Protein AF-A0A9N9WFQ8-F1 (afdb_monomer_lite)

Secondary structure (DSSP, 8-state):
----HHHHHHHTT-GGGHHHHHHTT--HHHHTT--HHHHHHH--SHHHHHHHHHHHHHHHHHHHHHHHHHHSTT-TTHHHHHHHHHHHHHHHHTHHHHHT-HHHHHHHHHHHH---HHHHHHHHHHHHHHHS------SSSPPPPHHHHHHHHEEEESSGGGHHHHHHHHHHHHTTSPPPPEEEEEEETTEEEEEEEE-SS--B-SS------SSS----TTSTTS-TTS--

Structure (mmCIF, N/CA/C/O backbone):
data_AF-A0A9N9WFQ8-F1
#
_entry.id   AF-A0A9N9WFQ8-F1
#
loop_
_atom_site.group_PDB
_atom_site.id
_atom_site.type_symbol
_atom_site.label_atom_id
_atom_site.label_alt_id
_atom_site.label_comp_id
_atom_site.label_asym_id
_atom_site.label_entity_id
_atom_site.label_seq_id
_atom_site.pdbx_PDB_ins_code
_atom_site.Cartn_x
_atom_site.Cartn_y
_atom_site.Cartn_z
_atom_site.occupancy
_atom_site.B_iso_or_equiv
_atom_site.auth_seq_id
_atom_site.auth_comp_id
_atom_site.auth_asym_id
_atom_site.auth_atom_id
_atom_site.pdbx_PDB_model_num
ATOM 1 N N . MET A 1 1 ? 14.979 -22.394 -11.798 1.00 46.44 1 MET A N 1
ATOM 2 C CA . MET A 1 1 ? 16.047 -21.943 -12.715 1.00 46.44 1 MET A CA 1
ATOM 3 C C . MET A 1 1 ? 16.128 -20.451 -12.521 1.00 46.44 1 MET A C 1
ATOM 5 O O . MET A 1 1 ? 15.077 -19.831 -12.571 1.00 46.44 1 MET A O 1
ATOM 9 N N . GLU A 1 2 ? 17.301 -19.909 -12.211 1.00 64.56 2 GLU A N 1
ATOM 10 C CA . GLU A 1 2 ? 17.474 -18.453 -12.168 1.00 64.56 2 GLU A CA 1
ATOM 11 C C . GLU A 1 2 ? 17.327 -17.927 -13.600 1.00 64.56 2 GLU A C 1
ATOM 13 O O . GLU A 1 2 ? 18.070 -18.338 -14.492 1.00 64.56 2 GLU A O 1
ATOM 18 N N . GLU A 1 3 ? 16.293 -17.122 -13.839 1.00 83.62 3 GLU A N 1
ATOM 19 C CA . GLU A 1 3 ? 16.047 -16.477 -15.129 1.00 83.62 3 GLU A CA 1
ATOM 20 C C . GLU A 1 3 ? 17.134 -15.422 -15.375 1.00 83.62 3 GLU A C 1
ATOM 22 O O . GLU A 1 3 ? 17.498 -14.682 -14.459 1.00 83.62 3 GLU A O 1
ATOM 27 N N . SER A 1 4 ? 17.693 -15.361 -16.588 1.00 91.88 4 SER A N 1
ATOM 28 C CA . SER A 1 4 ? 18.730 -14.377 -16.906 1.00 91.88 4 SER A CA 1
ATOM 29 C C . SER A 1 4 ? 18.124 -13.047 -17.365 1.00 91.88 4 SER A C 1
ATOM 31 O O . SER A 1 4 ? 17.026 -12.997 -17.921 1.00 91.88 4 SER A O 1
ATOM 33 N N . ILE A 1 5 ? 18.874 -11.951 -17.197 1.00 91.50 5 ILE A N 1
ATOM 34 C CA . ILE A 1 5 ? 18.454 -10.618 -17.667 1.00 91.50 5 ILE A CA 1
ATOM 35 C C . ILE A 1 5 ? 18.227 -10.581 -19.188 1.00 91.50 5 ILE A C 1
ATOM 37 O O . ILE A 1 5 ? 17.386 -9.833 -19.679 1.00 91.50 5 ILE A O 1
ATOM 41 N N . GLU A 1 6 ? 18.953 -11.410 -19.941 1.00 93.94 6 GLU A N 1
ATOM 42 C CA . GLU A 1 6 ? 18.823 -11.518 -21.395 1.00 93.94 6 GLU A CA 1
ATOM 43 C C . GLU A 1 6 ? 17.513 -12.190 -21.802 1.00 93.94 6 GLU A C 1
ATOM 45 O O . GLU A 1 6 ? 16.813 -11.674 -22.678 1.00 93.94 6 GLU A O 1
ATOM 50 N N . ASP A 1 7 ? 17.155 -13.291 -21.140 1.00 93.12 7 ASP A N 1
ATOM 51 C CA . ASP A 1 7 ? 15.898 -14.000 -21.395 1.00 93.12 7 ASP A CA 1
ATOM 52 C C . ASP A 1 7 ? 14.704 -13.085 -21.112 1.00 93.12 7 ASP A C 1
ATOM 54 O O . ASP A 1 7 ? 13.764 -12.979 -21.904 1.00 93.12 7 ASP A O 1
ATOM 58 N N . LEU A 1 8 ? 14.787 -12.364 -19.997 1.00 91.56 8 LEU A N 1
ATOM 59 C CA . LEU A 1 8 ? 13.734 -11.504 -19.491 1.00 91.56 8 LEU A CA 1
ATOM 60 C C . LEU A 1 8 ? 13.531 -10.260 -20.375 1.00 91.56 8 LEU A C 1
ATOM 62 O O . LEU A 1 8 ? 12.402 -9.997 -20.793 1.00 91.56 8 LEU A O 1
ATOM 66 N N . LEU A 1 9 ? 14.602 -9.563 -20.775 1.00 92.12 9 LEU A N 1
ATOM 67 C CA . LEU A 1 9 ? 14.508 -8.439 -21.719 1.00 92.12 9 LEU A CA 1
ATOM 68 C C . LEU A 1 9 ? 14.054 -8.882 -23.115 1.00 92.12 9 LEU A C 1
ATOM 70 O O . LEU A 1 9 ? 13.271 -8.184 -23.761 1.00 92.12 9 LEU A O 1
ATOM 74 N N . THR A 1 10 ? 14.490 -10.054 -23.581 1.00 92.44 10 THR A N 1
ATOM 75 C CA . THR A 1 10 ? 14.037 -10.607 -24.866 1.00 92.44 10 THR A CA 1
ATOM 76 C C . THR A 1 10 ? 12.540 -10.909 -24.830 1.00 92.44 10 THR A C 1
ATOM 78 O O . THR A 1 10 ? 11.814 -10.534 -25.752 1.00 92.44 10 THR A O 1
ATOM 81 N N . ARG A 1 11 ? 12.053 -11.511 -23.737 1.00 91.94 11 ARG A N 1
ATOM 82 C CA . ARG A 1 11 ? 10.626 -11.780 -23.512 1.00 91.94 11 ARG A CA 1
ATOM 83 C C . ARG A 1 11 ? 9.792 -10.499 -23.450 1.00 91.94 11 ARG A C 1
ATOM 85 O O . ARG A 1 11 ? 8.671 -10.490 -23.947 1.00 91.94 11 ARG A O 1
ATOM 92 N N . TRP A 1 12 ? 10.338 -9.417 -22.900 1.00 92.56 12 TRP A N 1
ATOM 93 C CA . TRP A 1 12 ? 9.688 -8.099 -22.864 1.00 92.56 12 TRP A CA 1
ATOM 94 C C . TRP A 1 12 ? 9.757 -7.327 -24.191 1.00 92.56 12 TRP A C 1
ATOM 96 O O . TRP A 1 12 ? 9.288 -6.191 -24.275 1.00 92.56 12 TRP A O 1
ATOM 106 N N . GLY A 1 13 ? 10.320 -7.928 -25.246 1.00 91.44 13 GLY A N 1
ATOM 107 C CA . GLY A 1 13 ? 10.436 -7.301 -26.564 1.00 91.44 13 GLY A CA 1
ATOM 108 C C . GLY A 1 13 ? 11.537 -6.242 -26.642 1.00 91.44 13 GLY A C 1
ATOM 109 O O . GLY A 1 13 ? 11.487 -5.370 -27.507 1.00 91.44 13 GLY A O 1
ATOM 110 N N . MET A 1 14 ? 12.536 -6.320 -25.758 1.00 91.50 14 MET A N 1
ATOM 111 C CA . MET A 1 14 ? 13.652 -5.377 -25.639 1.00 91.50 14 MET A CA 1
ATOM 112 C C . MET A 1 14 ? 15.035 -6.038 -25.843 1.00 91.50 14 MET A C 1
ATOM 114 O O . MET A 1 14 ? 15.965 -5.779 -25.078 1.00 91.50 14 MET A O 1
ATOM 118 N N . PRO A 1 15 ? 15.241 -6.882 -26.878 1.00 92.56 15 PRO A N 1
ATOM 119 C CA . PRO A 1 15 ? 16.521 -7.570 -27.072 1.00 92.56 15 PRO A CA 1
ATOM 120 C C . PRO A 1 15 ? 17.678 -6.605 -27.385 1.00 92.56 15 PRO A C 1
ATOM 122 O O . PRO A 1 15 ? 18.834 -6.908 -27.104 1.00 92.56 15 PRO A O 1
ATOM 125 N N . ALA A 1 16 ? 17.381 -5.429 -27.950 1.00 90.38 16 ALA A N 1
ATOM 126 C CA . ALA A 1 16 ? 18.387 -4.420 -28.275 1.00 90.38 16 ALA A CA 1
ATOM 127 C C . ALA A 1 16 ? 19.038 -3.803 -27.023 1.00 90.38 16 ALA A C 1
ATOM 129 O O . ALA A 1 16 ? 20.200 -3.405 -27.071 1.00 90.38 16 ALA A O 1
ATOM 130 N N . ASP A 1 17 ? 18.314 -3.760 -25.902 1.00 90.94 17 ASP A N 1
ATOM 131 C CA . ASP A 1 17 ? 18.781 -3.152 -24.655 1.00 90.94 17 ASP A CA 1
ATOM 132 C C . ASP A 1 17 ? 19.643 -4.116 -23.813 1.00 90.94 17 ASP A C 1
ATOM 134 O O . ASP A 1 17 ? 20.351 -3.679 -22.906 1.00 90.94 17 ASP A O 1
ATOM 138 N N . VAL A 1 18 ? 19.671 -5.416 -24.145 1.00 93.06 18 VAL A N 1
ATOM 139 C CA . VAL A 1 18 ? 20.434 -6.453 -23.416 1.00 93.06 18 VAL A CA 1
ATOM 140 C C . VAL A 1 18 ? 21.908 -6.084 -23.268 1.00 93.06 18 VAL A C 1
ATOM 142 O O . VAL A 1 18 ? 22.485 -6.231 -22.189 1.00 93.06 18 VAL A O 1
ATOM 145 N N . VAL A 1 19 ? 22.526 -5.588 -24.342 1.00 93.25 19 VAL A N 1
ATOM 146 C CA . VAL A 1 19 ? 23.945 -5.205 -24.338 1.00 93.25 19 VAL A CA 1
ATOM 147 C C . VAL A 1 19 ? 24.184 -4.056 -23.362 1.00 93.25 19 VAL A C 1
ATOM 149 O O . VAL A 1 19 ? 25.136 -4.101 -22.586 1.00 93.25 19 VAL A O 1
ATOM 152 N N . THR A 1 20 ? 23.303 -3.055 -23.353 1.00 93.75 20 THR A N 1
ATOM 153 C CA . THR A 1 20 ? 23.401 -1.905 -22.448 1.00 93.75 20 THR A CA 1
ATOM 154 C C . THR A 1 20 ? 23.259 -2.338 -20.992 1.00 93.75 20 THR A C 1
ATOM 156 O O . THR A 1 20 ? 24.067 -1.932 -20.159 1.00 93.75 20 THR A O 1
ATOM 159 N N . PHE A 1 21 ? 22.295 -3.207 -20.682 1.00 94.06 21 PHE A N 1
ATOM 160 C CA . PHE A 1 21 ? 22.091 -3.717 -19.323 1.00 94.06 21 PHE A CA 1
ATOM 161 C C . PHE A 1 21 ? 23.296 -4.527 -18.835 1.00 94.06 21 PHE A C 1
ATOM 163 O O . PHE A 1 21 ? 23.814 -4.260 -17.750 1.00 94.06 21 PHE A O 1
ATOM 170 N N . LYS A 1 22 ? 23.815 -5.446 -19.660 1.00 92.88 22 LYS A N 1
ATOM 171 C CA . LYS A 1 22 ? 25.002 -6.245 -19.315 1.00 92.88 22 LYS A CA 1
ATOM 172 C C . LYS A 1 22 ? 26.258 -5.391 -19.147 1.00 92.88 22 LYS A C 1
ATOM 174 O O . LYS A 1 22 ? 27.003 -5.597 -18.194 1.00 92.88 22 LYS A O 1
ATOM 179 N N . ASN A 1 23 ? 26.483 -4.413 -20.025 1.00 93.94 23 ASN A N 1
ATOM 180 C CA . ASN A 1 23 ? 27.648 -3.525 -19.941 1.00 93.94 23 ASN A CA 1
ATOM 181 C C . ASN A 1 23 ? 27.647 -2.663 -18.670 1.00 93.94 23 ASN A C 1
ATOM 183 O O . ASN A 1 23 ? 28.716 -2.304 -18.183 1.00 93.94 23 ASN A O 1
ATOM 187 N N . ASN A 1 24 ? 26.467 -2.357 -18.128 1.00 92.56 24 ASN A N 1
ATOM 188 C CA . ASN A 1 24 ? 26.310 -1.630 -16.869 1.00 92.56 24 ASN A CA 1
ATOM 189 C C . ASN A 1 24 ? 26.228 -2.555 -15.639 1.00 92.56 24 ASN A C 1
ATOM 191 O O . ASN A 1 24 ? 25.947 -2.082 -14.542 1.00 92.56 24 ASN A O 1
ATOM 195 N N . GLY A 1 25 ? 26.462 -3.866 -15.795 1.00 91.44 25 GLY A N 1
ATOM 196 C CA . GLY A 1 25 ? 26.412 -4.827 -14.686 1.00 91.44 25 GLY A CA 1
ATOM 197 C C . GLY A 1 25 ? 25.015 -5.009 -14.083 1.00 91.44 25 GLY A C 1
ATOM 198 O O . GLY A 1 25 ? 24.886 -5.375 -12.915 1.00 91.44 25 GLY A O 1
ATOM 199 N N . ILE A 1 26 ? 23.956 -4.726 -14.847 1.00 92.19 26 ILE A N 1
ATOM 200 C CA . ILE A 1 26 ? 22.578 -4.898 -14.387 1.00 92.19 26 ILE A CA 1
ATOM 201 C C . ILE A 1 26 ? 22.191 -6.374 -14.500 1.00 92.19 26 ILE A C 1
ATOM 203 O O . ILE A 1 26 ? 22.259 -6.978 -15.571 1.00 92.19 26 ILE A O 1
ATOM 207 N N . GLU A 1 27 ? 21.751 -6.937 -13.379 1.00 91.06 27 GLU A N 1
ATOM 208 C CA . GLU A 1 27 ? 21.279 -8.311 -13.227 1.00 91.06 27 GLU A CA 1
ATOM 209 C C . GLU A 1 27 ? 19.802 -8.279 -12.812 1.00 91.06 27 GLU A C 1
ATOM 211 O O . GLU A 1 27 ? 19.264 -7.220 -12.478 1.00 91.06 27 GLU A O 1
ATOM 216 N N . VAL A 1 28 ? 19.127 -9.433 -12.800 1.00 85.62 28 VAL A N 1
ATOM 217 C CA . VAL A 1 28 ? 17.696 -9.512 -12.446 1.00 85.62 28 VAL A CA 1
ATOM 218 C C . VAL A 1 28 ? 17.422 -8.950 -11.046 1.00 85.62 28 VAL A C 1
ATOM 220 O O . VAL A 1 28 ? 16.445 -8.233 -10.854 1.00 85.62 28 VAL A O 1
ATOM 223 N N . CYS A 1 29 ? 18.319 -9.176 -10.083 1.00 79.50 29 CYS A N 1
ATOM 224 C CA . CYS A 1 29 ? 18.201 -8.634 -8.725 1.00 79.50 29 CYS A CA 1
ATOM 225 C C . CYS A 1 29 ? 18.301 -7.095 -8.658 1.00 79.50 29 CYS A C 1
ATOM 227 O O . CYS A 1 29 ? 17.830 -6.487 -7.698 1.00 79.50 29 CYS A O 1
ATOM 229 N N . HIS A 1 30 ? 18.884 -6.454 -9.676 1.00 83.06 30 HIS A N 1
ATOM 230 C CA . HIS A 1 30 ? 19.026 -5.001 -9.755 1.00 83.06 30 HIS A CA 1
ATOM 231 C C . HIS A 1 30 ? 17.785 -4.321 -10.344 1.00 83.06 30 HIS A C 1
ATOM 233 O O . HIS A 1 30 ? 17.576 -3.141 -10.077 1.00 83.06 30 HIS A O 1
ATOM 239 N N . LEU A 1 31 ? 16.954 -5.048 -11.104 1.00 83.19 31 LEU A N 1
ATOM 240 C CA . LEU A 1 31 ? 15.792 -4.503 -11.822 1.00 83.19 31 LEU A CA 1
ATOM 241 C C . LEU A 1 31 ? 14.832 -3.737 -10.919 1.00 83.19 31 LEU A C 1
ATOM 243 O O . LEU A 1 31 ? 14.359 -2.656 -11.263 1.00 83.19 31 LEU A O 1
ATOM 247 N N . ASN A 1 32 ? 14.613 -4.284 -9.733 1.00 71.88 32 ASN A N 1
ATOM 248 C CA . ASN A 1 32 ? 13.733 -3.711 -8.738 1.00 71.88 32 ASN A CA 1
ATOM 249 C C . ASN A 1 32 ? 14.269 -2.341 -8.266 1.00 71.88 32 ASN A C 1
ATOM 251 O O . ASN A 1 32 ? 13.500 -1.413 -8.049 1.00 71.88 32 ASN A O 1
ATOM 255 N N . ASN A 1 33 ? 15.581 -2.132 -8.208 1.00 73.94 33 ASN A N 1
ATOM 256 C CA . ASN A 1 33 ? 16.176 -0.905 -7.665 1.00 73.94 33 ASN A CA 1
ATOM 257 C C . ASN A 1 33 ? 16.469 0.180 -8.713 1.00 73.94 33 ASN A C 1
ATOM 259 O O . ASN A 1 33 ? 17.138 1.163 -8.398 1.00 73.94 33 ASN A O 1
ATOM 263 N N . LEU A 1 34 ? 16.001 0.023 -9.954 1.00 79.31 34 LEU A N 1
ATOM 264 C CA . LEU A 1 34 ? 16.262 0.996 -11.011 1.00 79.31 34 LEU A CA 1
ATOM 265 C C . LEU A 1 34 ? 15.440 2.273 -10.804 1.00 79.31 34 LEU A C 1
ATOM 267 O O . LEU A 1 34 ? 14.213 2.264 -10.890 1.00 79.31 34 LEU A O 1
ATOM 271 N N . SER A 1 35 ? 16.133 3.391 -10.585 1.00 79.50 35 SER A N 1
ATOM 272 C CA . SER A 1 35 ? 15.515 4.718 -10.564 1.00 79.50 35 SER A CA 1
ATOM 273 C C . SER A 1 35 ? 15.233 5.237 -11.977 1.00 79.50 35 SER A C 1
ATOM 275 O O . SER A 1 35 ? 15.824 4.781 -12.960 1.00 79.50 35 SER A O 1
ATOM 277 N N . ASP A 1 36 ? 14.392 6.266 -12.088 1.00 78.00 36 ASP A N 1
ATOM 278 C CA . ASP A 1 36 ? 14.114 6.937 -13.364 1.00 78.00 36 ASP A CA 1
ATOM 279 C C . ASP A 1 36 ? 15.369 7.487 -14.049 1.00 78.00 36 ASP A C 1
ATOM 281 O O . ASP A 1 36 ? 15.417 7.547 -15.279 1.00 78.00 36 ASP A O 1
ATOM 285 N N . ASP A 1 37 ? 16.390 7.858 -13.278 1.00 82.00 37 ASP A N 1
ATOM 286 C CA . ASP A 1 37 ? 17.662 8.315 -13.829 1.00 82.00 37 ASP A CA 1
ATOM 287 C C . ASP A 1 37 ? 18.490 7.146 -14.371 1.00 82.00 37 ASP A C 1
ATOM 289 O O . ASP A 1 37 ? 18.994 7.238 -15.490 1.00 82.00 37 ASP A O 1
ATOM 293 N N . ASN A 1 38 ? 18.508 5.998 -13.683 1.00 85.81 38 ASN A N 1
ATOM 294 C CA . ASN A 1 38 ? 19.130 4.785 -14.225 1.00 85.81 38 ASN A CA 1
ATOM 295 C C . ASN A 1 38 ? 18.424 4.327 -15.508 1.00 85.81 38 ASN A C 1
ATOM 297 O O . ASN A 1 38 ? 19.072 3.937 -16.474 1.00 85.81 38 ASN A O 1
ATOM 301 N N . LEU A 1 39 ? 17.094 4.438 -15.569 1.00 86.81 39 LEU A N 1
ATOM 302 C CA . LEU A 1 39 ? 16.333 4.092 -16.770 1.00 86.81 39 LEU A CA 1
ATOM 303 C C . LEU A 1 39 ? 16.648 5.005 -17.963 1.00 86.81 39 LEU A C 1
ATOM 305 O O . LEU A 1 39 ? 16.560 4.550 -19.101 1.00 86.81 39 LEU A O 1
ATOM 309 N N . LYS A 1 40 ? 17.011 6.276 -17.744 1.00 87.38 40 LYS A N 1
ATOM 310 C CA . LYS A 1 40 ? 17.452 7.176 -18.829 1.00 87.38 40 LYS A CA 1
ATOM 311 C C . LYS A 1 40 ? 18.801 6.758 -19.401 1.00 87.38 40 LYS A C 1
ATOM 313 O O . LYS A 1 40 ? 18.995 6.889 -20.608 1.00 87.38 40 LYS A O 1
ATOM 318 N N . GLU A 1 41 ? 19.700 6.270 -18.551 1.00 87.88 41 GLU A N 1
ATOM 319 C CA . GLU A 1 41 ? 21.020 5.777 -18.954 1.00 87.88 41 GLU A CA 1
ATOM 320 C C . GLU A 1 41 ? 20.931 4.422 -19.664 1.00 87.88 41 GLU A C 1
ATOM 322 O O . GLU A 1 41 ? 21.629 4.190 -20.650 1.00 87.88 41 GLU A O 1
ATOM 327 N N . LEU A 1 42 ? 20.035 3.549 -19.200 1.00 88.50 42 LEU A N 1
ATOM 328 C CA . LEU A 1 42 ? 19.855 2.204 -19.742 1.00 88.50 42 LEU A CA 1
ATOM 329 C C . LEU A 1 42 ? 18.996 2.175 -21.014 1.00 88.50 42 LEU A C 1
ATOM 331 O O . LEU A 1 42 ? 19.282 1.406 -21.929 1.00 88.50 42 LEU A O 1
ATOM 335 N N . CYS A 1 43 ? 17.966 3.022 -21.093 1.00 88.25 43 CYS A N 1
ATOM 336 C CA . CYS A 1 43 ? 17.029 3.086 -22.212 1.00 88.25 43 CYS A CA 1
ATOM 337 C C . CYS A 1 43 ? 16.875 4.535 -22.692 1.00 88.25 43 CYS A C 1
ATOM 339 O O . CYS A 1 43 ? 16.181 5.354 -22.082 1.00 88.25 43 CYS A O 1
ATOM 341 N N . SER A 1 44 ? 17.471 4.858 -23.840 1.00 81.25 44 SER A N 1
ATOM 342 C CA . SER A 1 44 ? 17.490 6.222 -24.391 1.00 81.25 44 SER A CA 1
ATOM 343 C C . SER A 1 44 ? 16.112 6.704 -24.872 1.00 81.25 44 SER A C 1
ATOM 345 O O . SER A 1 44 ? 15.778 7.889 -24.743 1.00 81.25 44 SER A O 1
ATOM 347 N N . HIS A 1 45 ? 15.263 5.798 -25.359 1.00 88.44 45 HIS A N 1
ATOM 348 C CA . HIS A 1 45 ? 13.939 6.125 -25.882 1.00 88.44 45 HIS A CA 1
ATOM 349 C C . HIS A 1 45 ? 12.851 6.119 -24.800 1.00 88.44 45 HIS A C 1
ATOM 351 O O . HIS A 1 45 ? 12.716 5.183 -24.016 1.00 88.44 45 HIS A O 1
ATOM 357 N N . MET A 1 46 ? 12.008 7.157 -24.803 1.00 86.06 46 MET A N 1
ATOM 358 C CA . MET A 1 46 ? 10.914 7.301 -23.834 1.00 86.06 46 MET A CA 1
ATOM 359 C C . MET A 1 46 ? 9.893 6.160 -23.915 1.00 86.06 46 MET A C 1
ATOM 361 O O . MET A 1 46 ? 9.464 5.668 -22.878 1.00 86.06 46 MET A O 1
ATOM 365 N N . GLY A 1 47 ? 9.541 5.711 -25.125 1.00 86.44 47 GLY A N 1
ATOM 366 C CA . GLY A 1 47 ? 8.619 4.584 -25.310 1.00 86.44 47 GLY A CA 1
ATOM 367 C C . GLY A 1 47 ? 9.152 3.290 -24.693 1.00 86.44 47 GLY A C 1
ATOM 368 O O . GLY A 1 47 ? 8.421 2.598 -23.993 1.00 86.44 47 GLY A O 1
ATOM 369 N N . THR A 1 48 ? 10.449 3.025 -24.862 1.00 87.38 48 THR A N 1
ATOM 370 C CA . THR A 1 48 ? 11.136 1.880 -24.257 1.00 87.38 48 THR A CA 1
ATOM 371 C C . THR A 1 48 ? 11.113 1.953 -22.733 1.00 87.38 48 THR A C 1
ATOM 373 O O . THR A 1 48 ? 10.784 0.965 -22.088 1.00 87.38 48 THR A O 1
ATOM 376 N N . ARG A 1 49 ? 11.360 3.134 -22.145 1.00 89.50 49 ARG A N 1
ATOM 377 C CA . ARG A 1 49 ? 11.265 3.333 -20.687 1.00 89.50 49 ARG A CA 1
ATOM 378 C C . ARG A 1 49 ? 9.861 3.068 -20.148 1.00 89.50 49 ARG A C 1
ATOM 380 O O . ARG A 1 49 ? 9.724 2.437 -19.107 1.00 89.50 49 ARG A O 1
ATOM 387 N N . ILE A 1 50 ? 8.825 3.537 -20.846 1.00 84.81 50 ILE A N 1
ATOM 388 C CA . ILE A 1 50 ? 7.427 3.299 -20.453 1.00 84.81 50 ILE A CA 1
ATOM 389 C C . ILE A 1 50 ? 7.104 1.803 -20.514 1.00 84.81 50 ILE A C 1
ATOM 391 O O . ILE A 1 50 ? 6.534 1.264 -19.568 1.00 84.81 50 ILE A O 1
ATOM 395 N N . ASN A 1 51 ? 7.501 1.126 -21.595 1.00 87.06 51 ASN A N 1
ATOM 396 C CA . ASN A 1 51 ? 7.281 -0.311 -21.743 1.00 87.06 51 ASN A CA 1
ATOM 397 C C . ASN A 1 51 ? 8.014 -1.111 -20.659 1.00 87.06 51 ASN A C 1
ATOM 399 O O . ASN A 1 51 ? 7.419 -1.971 -20.022 1.00 87.06 51 ASN A O 1
ATOM 403 N N . LEU A 1 52 ? 9.274 -0.766 -20.388 1.00 87.69 52 LEU A N 1
ATOM 404 C CA . LEU A 1 52 ? 10.072 -1.403 -19.348 1.00 87.69 52 LEU A CA 1
ATOM 405 C C . LEU A 1 52 ? 9.442 -1.241 -17.962 1.00 87.69 52 LEU A C 1
ATOM 407 O O . LEU A 1 52 ? 9.327 -2.221 -17.237 1.00 87.69 52 LEU A O 1
ATOM 411 N N . LYS A 1 53 ? 8.981 -0.034 -17.607 1.00 84.62 53 LYS A N 1
ATOM 412 C CA . LYS A 1 53 ? 8.261 0.200 -16.343 1.00 84.62 53 LYS A CA 1
ATOM 413 C C . LYS A 1 53 ? 7.018 -0.678 -16.226 1.00 84.62 53 LYS A C 1
ATOM 415 O O . LYS A 1 53 ? 6.776 -1.253 -15.170 1.00 84.62 53 LYS A O 1
ATOM 420 N N . LYS A 1 54 ? 6.252 -0.800 -17.312 1.00 83.31 54 LYS A N 1
ATOM 421 C CA . LYS A 1 54 ? 5.074 -1.667 -17.353 1.00 83.31 54 LYS A CA 1
ATOM 422 C C . LYS A 1 54 ? 5.458 -3.133 -17.121 1.00 83.31 54 LYS A C 1
ATOM 424 O O . LYS A 1 54 ? 4.887 -3.770 -16.245 1.00 83.31 54 LYS A O 1
ATOM 429 N N . CYS A 1 55 ? 6.445 -3.645 -17.854 1.00 84.38 55 CYS A N 1
ATOM 430 C CA . CYS A 1 55 ? 6.897 -5.028 -17.710 1.00 84.38 55 CYS A CA 1
ATOM 431 C C . CYS A 1 55 ? 7.495 -5.317 -16.325 1.00 84.38 55 CYS A C 1
ATOM 433 O O . CYS A 1 55 ? 7.277 -6.398 -15.790 1.00 84.38 55 CYS A O 1
ATOM 435 N N . LEU A 1 56 ? 8.200 -4.352 -15.722 1.00 82.31 56 LEU A N 1
ATOM 436 C CA . LEU A 1 56 ? 8.696 -4.454 -14.347 1.00 82.31 56 LEU A CA 1
ATOM 437 C C . LEU A 1 56 ? 7.554 -4.577 -13.336 1.00 82.31 56 LEU A C 1
ATOM 439 O O . LEU A 1 56 ? 7.643 -5.394 -12.427 1.00 82.31 56 LEU A O 1
ATOM 443 N N . SER A 1 57 ? 6.476 -3.805 -13.507 1.00 73.12 57 SER A N 1
ATOM 444 C CA . SER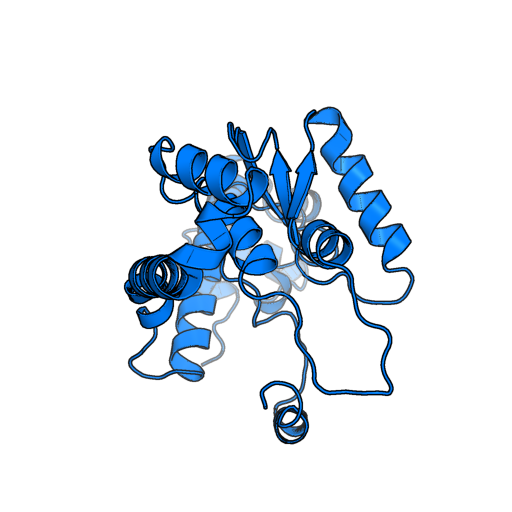 A 1 57 ? 5.285 -3.921 -12.658 1.00 73.12 57 SER A CA 1
ATOM 445 C C . SER A 1 57 ? 4.674 -5.320 -12.750 1.00 73.12 57 SER A C 1
ATOM 447 O O . SER A 1 57 ? 4.505 -5.977 -11.732 1.00 73.12 57 SER A O 1
ATOM 449 N N . GLU A 1 58 ? 4.423 -5.803 -13.970 1.00 75.31 58 GLU A N 1
ATOM 450 C CA . GLU A 1 58 ? 3.832 -7.131 -14.202 1.00 75.31 58 GLU A CA 1
ATOM 451 C C . GLU A 1 58 ? 4.725 -8.267 -13.676 1.00 75.31 58 GLU A C 1
ATOM 453 O O . GLU A 1 58 ? 4.238 -9.286 -13.187 1.00 75.31 58 GLU A O 1
ATOM 458 N N . TYR A 1 59 ? 6.045 -8.102 -13.771 1.00 78.50 59 TYR A N 1
ATOM 459 C CA . TYR A 1 59 ? 7.008 -9.066 -13.251 1.00 78.50 59 TYR A CA 1
ATOM 460 C C . TYR A 1 59 ? 7.012 -9.118 -11.725 1.00 78.50 59 TYR A C 1
ATOM 462 O O . TYR A 1 59 ? 7.038 -10.209 -11.163 1.00 78.50 59 TYR A O 1
ATOM 470 N N . ASN A 1 60 ? 6.930 -7.967 -11.057 1.00 70.94 60 ASN A N 1
ATOM 471 C CA . ASN A 1 60 ? 6.843 -7.913 -9.598 1.00 70.94 60 ASN A CA 1
ATOM 472 C C . ASN A 1 60 ? 5.569 -8.586 -9.084 1.00 70.94 60 ASN A C 1
ATOM 474 O O . ASN A 1 60 ? 5.644 -9.395 -8.161 1.00 70.94 60 ASN A O 1
ATOM 478 N N . ASP A 1 61 ? 4.429 -8.331 -9.730 1.00 67.31 61 ASP A N 1
ATOM 479 C CA . ASP A 1 61 ? 3.162 -8.984 -9.383 1.00 67.31 61 ASP A CA 1
ATOM 480 C C . ASP A 1 61 ? 3.280 -10.516 -9.490 1.00 67.31 61 ASP A C 1
ATOM 482 O O . ASP A 1 61 ? 2.861 -11.253 -8.596 1.00 67.31 61 ASP A O 1
ATOM 486 N N . ALA A 1 62 ? 3.937 -11.013 -10.543 1.00 71.75 62 ALA A N 1
ATOM 487 C CA . ALA A 1 62 ? 4.168 -12.445 -10.721 1.00 71.75 62 ALA A CA 1
ATOM 488 C C . ALA A 1 62 ? 5.102 -13.049 -9.653 1.00 71.75 62 ALA A C 1
ATOM 490 O O . ALA A 1 62 ? 4.908 -14.201 -9.257 1.00 71.75 62 ALA A O 1
ATOM 491 N N . GLN A 1 63 ? 6.097 -12.294 -9.174 1.00 70.44 63 GLN A N 1
ATOM 492 C CA . GLN A 1 63 ? 6.981 -12.744 -8.093 1.00 70.44 63 GLN A CA 1
ATOM 493 C C . GLN A 1 63 ? 6.239 -12.859 -6.758 1.00 70.44 63 GLN A C 1
ATOM 495 O O . GLN A 1 63 ? 6.442 -13.833 -6.034 1.00 70.44 63 GLN A O 1
ATOM 500 N N . ILE A 1 64 ? 5.336 -11.920 -6.459 1.00 66.25 64 ILE A N 1
ATOM 501 C CA . ILE A 1 64 ? 4.481 -11.974 -5.265 1.00 66.25 64 ILE A CA 1
ATOM 502 C C . ILE A 1 64 ? 3.625 -13.244 -5.285 1.00 66.25 64 ILE A C 1
ATOM 504 O O . ILE A 1 64 ? 3.579 -13.981 -4.297 1.00 66.25 64 ILE A O 1
ATOM 508 N N . ASP A 1 65 ? 2.987 -13.536 -6.417 1.00 69.19 65 ASP A N 1
ATOM 509 C CA . ASP A 1 65 ? 2.187 -14.749 -6.589 1.00 69.19 65 ASP A CA 1
ATOM 510 C C . ASP A 1 65 ? 3.024 -16.022 -6.381 1.00 69.19 65 ASP A C 1
ATOM 512 O O . ASP A 1 65 ? 2.569 -16.985 -5.751 1.00 69.19 65 ASP A O 1
ATOM 516 N N . GLU A 1 66 ? 4.260 -16.039 -6.887 1.00 74.31 66 GLU A N 1
ATOM 517 C CA . GLU A 1 66 ? 5.181 -17.162 -6.719 1.00 74.31 66 GLU A CA 1
ATOM 518 C C . GLU A 1 66 ? 5.618 -17.337 -5.257 1.00 74.31 66 GLU A C 1
ATOM 520 O O . GLU A 1 66 ? 5.603 -18.455 -4.734 1.00 74.31 66 GLU A O 1
ATOM 525 N N . ASP A 1 67 ? 5.928 -16.249 -4.559 1.00 70.50 67 ASP A N 1
ATOM 526 C CA . ASP A 1 67 ? 6.237 -16.272 -3.131 1.00 70.50 67 ASP A CA 1
ATOM 527 C C . ASP A 1 67 ? 5.062 -16.779 -2.300 1.00 70.50 67 ASP A C 1
ATOM 529 O O . ASP A 1 67 ? 5.226 -17.664 -1.454 1.00 70.50 67 ASP A O 1
ATOM 533 N N . PHE A 1 68 ? 3.856 -16.267 -2.553 1.00 72.81 68 PHE A N 1
ATOM 534 C CA . PHE A 1 68 ? 2.649 -16.722 -1.868 1.00 72.81 68 PHE A CA 1
ATOM 535 C C . PHE A 1 68 ? 2.367 -18.193 -2.146 1.00 72.81 68 PHE A C 1
ATOM 537 O O . PHE A 1 68 ? 1.992 -18.923 -1.227 1.00 72.81 68 PHE A O 1
ATOM 544 N N . LYS A 1 69 ? 2.601 -18.659 -3.373 1.00 79.00 69 LYS A N 1
ATOM 545 C CA . LYS A 1 69 ? 2.522 -20.076 -3.730 1.00 79.00 69 LYS A CA 1
ATOM 546 C C . LYS A 1 69 ? 3.536 -20.924 -2.979 1.00 79.00 69 LYS A C 1
ATOM 548 O O . LYS A 1 69 ? 3.192 -22.012 -2.521 1.00 79.00 69 LYS A O 1
ATOM 553 N N . ASN A 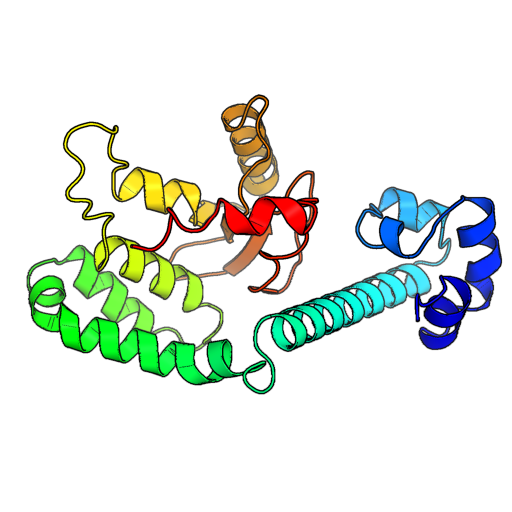1 70 ? 4.761 -20.440 -2.825 1.00 78.75 70 ASN A N 1
ATOM 554 C CA . ASN A 1 70 ? 5.806 -21.152 -2.100 1.00 78.75 70 ASN A CA 1
ATOM 555 C C . ASN A 1 70 ? 5.512 -21.212 -0.592 1.00 78.75 70 ASN A C 1
ATOM 557 O O . ASN A 1 70 ? 5.701 -22.257 0.035 1.00 78.75 70 ASN A O 1
ATOM 561 N N . LEU A 1 71 ? 5.011 -20.119 -0.011 1.00 79.31 71 LEU A N 1
ATOM 562 C CA . LEU A 1 71 ? 4.658 -20.031 1.409 1.00 79.31 71 LEU A CA 1
ATOM 563 C C . LEU A 1 71 ? 3.349 -20.764 1.741 1.00 79.31 71 LEU A C 1
ATOM 565 O O . LEU A 1 71 ? 3.236 -21.389 2.800 1.00 79.31 71 LEU A O 1
ATOM 569 N N . TYR A 1 72 ? 2.367 -20.711 0.841 1.00 80.62 72 TYR A N 1
ATOM 570 C CA . TYR A 1 72 ? 1.022 -21.254 1.024 1.00 80.62 72 TYR A CA 1
ATOM 571 C C . TYR A 1 72 ? 0.530 -22.013 -0.225 1.00 80.62 72 TYR A C 1
ATOM 573 O O . TYR A 1 72 ? -0.420 -21.575 -0.882 1.00 80.62 72 TYR A O 1
ATOM 581 N N . PRO A 1 73 ? 1.104 -23.192 -0.531 1.00 85.31 73 PRO A N 1
ATOM 582 C CA . PRO A 1 73 ? 0.743 -23.949 -1.729 1.00 85.31 73 PRO A CA 1
ATOM 583 C C . PRO A 1 73 ? -0.758 -24.260 -1.810 1.00 85.31 73 PRO A C 1
ATOM 585 O O . PRO A 1 73 ? -1.346 -24.780 -0.854 1.00 85.31 73 PRO A O 1
ATOM 588 N N . GLY A 1 74 ? -1.379 -23.959 -2.955 1.00 84.38 74 GLY A N 1
ATOM 589 C CA . GLY A 1 74 ? -2.809 -24.163 -3.204 1.00 84.38 74 GLY A CA 1
ATOM 590 C C . GLY A 1 74 ? -3.728 -23.149 -2.515 1.00 84.38 74 GLY A C 1
ATOM 591 O O . GLY A 1 74 ? -4.936 -23.383 -2.424 1.00 84.38 74 GLY A O 1
ATOM 592 N N . LYS A 1 75 ? -3.168 -22.062 -1.968 1.00 81.44 75 LYS A N 1
ATOM 593 C CA . LYS A 1 75 ? -3.895 -20.977 -1.294 1.00 81.44 75 LYS A CA 1
ATOM 594 C C . LYS A 1 75 ? -3.457 -19.590 -1.764 1.00 81.44 75 LYS A C 1
ATOM 596 O O . LYS A 1 75 ? -3.668 -18.613 -1.054 1.00 81.44 75 LYS A O 1
ATOM 601 N N . GLU A 1 76 ? -2.888 -19.507 -2.957 1.00 76.25 76 GLU A N 1
ATOM 602 C CA . GLU A 1 76 ? -2.267 -18.311 -3.530 1.00 76.25 76 GLU A CA 1
ATOM 603 C C . GLU A 1 76 ? -3.234 -17.122 -3.491 1.00 76.25 76 GLU A C 1
ATOM 605 O O . GLU A 1 76 ? -2.927 -16.068 -2.953 1.00 76.25 76 GLU A O 1
ATOM 610 N N . LYS A 1 77 ? -4.472 -17.351 -3.937 1.00 73.62 77 LYS A N 1
ATOM 611 C CA . LYS A 1 77 ? -5.521 -16.321 -4.005 1.00 73.62 77 LYS A CA 1
ATOM 612 C C . LYS A 1 77 ? -6.433 -16.282 -2.783 1.00 73.62 77 LYS A C 1
ATOM 614 O O . LYS A 1 77 ? -7.422 -15.557 -2.756 1.00 73.62 77 LYS A O 1
ATOM 619 N N . GLU A 1 78 ? -6.176 -17.113 -1.775 1.00 77.12 78 GLU A N 1
ATOM 620 C CA . GLU A 1 78 ? -7.099 -17.257 -0.645 1.00 77.12 78 GLU A CA 1
ATOM 621 C C . GLU A 1 78 ? -7.154 -16.010 0.226 1.00 77.12 78 GLU A C 1
ATOM 623 O O . GLU A 1 78 ? -8.191 -15.757 0.834 1.00 77.12 78 GLU A O 1
ATOM 628 N N . PHE A 1 79 ? -6.075 -15.225 0.279 1.00 71.25 79 PHE A N 1
ATOM 629 C CA . PHE A 1 79 ? -6.091 -13.946 0.976 1.00 71.25 79 PHE A CA 1
ATOM 630 C C . PHE A 1 79 ? -7.087 -12.983 0.313 1.00 71.25 79 PHE A C 1
ATOM 632 O O . PHE A 1 79 ? -8.038 -12.552 0.964 1.00 71.25 79 PHE A O 1
ATOM 639 N N . GLU A 1 80 ? -6.926 -12.720 -0.986 1.00 72.25 80 GLU A N 1
ATOM 640 C CA . GLU A 1 80 ? -7.793 -11.825 -1.765 1.00 72.25 80 GLU A CA 1
ATOM 641 C C . GLU A 1 80 ? -9.249 -12.301 -1.742 1.00 72.25 80 GLU A C 1
ATOM 643 O O . GLU A 1 80 ? -10.163 -11.560 -1.374 1.00 72.25 80 GLU A O 1
ATOM 648 N N . ASN A 1 81 ? -9.457 -13.592 -2.022 1.00 79.25 81 ASN A N 1
ATOM 649 C CA . ASN A 1 81 ? -10.783 -14.202 -2.078 1.00 79.25 81 ASN A CA 1
ATOM 650 C C . ASN A 1 81 ? -11.513 -14.161 -0.729 1.00 79.25 81 ASN A C 1
ATOM 652 O O . ASN A 1 81 ? -12.747 -14.139 -0.683 1.00 79.25 81 ASN A O 1
ATOM 656 N N . LYS A 1 82 ? -10.777 -14.197 0.389 1.00 83.69 82 LYS A N 1
ATOM 657 C CA . LYS A 1 82 ? -11.367 -14.221 1.733 1.00 83.69 82 LYS A CA 1
ATOM 658 C C . LYS A 1 82 ? -11.338 -12.874 2.431 1.00 83.69 82 LYS A C 1
ATOM 660 O O . LYS A 1 82 ? -12.029 -12.770 3.443 1.00 83.69 82 LYS A O 1
ATOM 665 N N . TRP A 1 83 ? -10.627 -11.866 1.924 1.00 85.31 83 TRP A N 1
ATOM 666 C CA . TRP A 1 83 ? -10.462 -10.576 2.595 1.00 85.31 83 TRP A CA 1
ATOM 667 C C . TRP A 1 83 ? -11.805 -9.948 2.971 1.00 85.31 83 TRP A C 1
ATOM 669 O O . TRP A 1 83 ? -12.075 -9.722 4.151 1.00 85.31 83 TRP A O 1
ATOM 679 N N . GLN A 1 84 ? -12.704 -9.779 1.997 1.00 85.00 84 GLN A N 1
ATOM 680 C CA . GLN A 1 84 ? -14.023 -9.190 2.251 1.00 85.00 84 GLN A CA 1
ATOM 681 C C . GLN A 1 84 ? -14.833 -10.031 3.244 1.00 85.00 84 GLN A C 1
ATOM 683 O O . GLN A 1 84 ? -15.406 -9.511 4.201 1.00 85.00 84 GLN A O 1
ATOM 688 N N . LYS A 1 85 ? -14.836 -11.360 3.078 1.00 88.50 85 LYS A N 1
ATOM 689 C CA . LYS A 1 85 ? -15.544 -12.274 3.986 1.00 88.50 85 LYS A CA 1
ATOM 690 C C . LYS A 1 85 ? -15.010 -12.180 5.417 1.00 88.50 85 LYS A C 1
ATOM 692 O O . LYS A 1 85 ? -15.795 -12.171 6.365 1.00 88.50 85 LYS A O 1
ATOM 697 N N . PHE A 1 86 ? -13.691 -12.122 5.573 1.00 89.75 86 PHE A N 1
ATOM 698 C CA . PHE A 1 86 ? -13.021 -11.932 6.852 1.00 89.75 86 PHE A CA 1
ATOM 699 C C . PHE A 1 86 ? -13.412 -10.589 7.476 1.00 89.75 86 PHE A C 1
ATOM 701 O O . PHE A 1 86 ? -13.863 -10.561 8.622 1.00 89.75 86 PHE A O 1
ATOM 708 N N . PHE A 1 87 ? -13.314 -9.501 6.714 1.00 89.75 87 PHE A N 1
ATOM 709 C CA . PHE A 1 87 ? -13.600 -8.154 7.191 1.00 89.75 87 PHE A CA 1
ATOM 710 C C . PHE A 1 87 ? -15.060 -7.996 7.640 1.00 89.75 87 PHE A C 1
ATOM 712 O O . PHE A 1 87 ? -15.325 -7.534 8.752 1.00 89.75 87 PHE A O 1
ATOM 719 N N . TYR A 1 88 ? -16.026 -8.476 6.852 1.00 90.06 88 TYR A N 1
ATOM 720 C CA . TYR A 1 88 ? -17.435 -8.453 7.254 1.00 90.06 88 TYR A CA 1
ATOM 721 C C . TYR A 1 88 ? -17.712 -9.327 8.474 1.00 90.06 88 TYR A C 1
ATOM 723 O O . TYR A 1 88 ? -18.502 -8.943 9.342 1.00 90.06 88 TYR A O 1
ATOM 731 N N . LYS A 1 89 ? -17.036 -10.477 8.593 1.00 92.69 89 LYS A N 1
ATOM 732 C CA . LYS A 1 89 ? -17.156 -11.306 9.792 1.00 92.69 89 LYS A CA 1
ATOM 733 C C . LYS A 1 89 ? -16.617 -10.585 11.025 1.00 92.69 89 LYS A C 1
ATOM 735 O O . LYS A 1 89 ? -17.229 -10.668 12.088 1.00 92.69 89 LYS A O 1
ATOM 740 N N . LEU A 1 90 ? -15.514 -9.851 10.889 1.00 90.88 90 LEU A N 1
ATOM 741 C CA . LEU A 1 90 ? -14.966 -9.027 11.963 1.00 90.88 90 LEU A CA 1
ATOM 742 C C . LEU A 1 90 ? -15.951 -7.928 12.389 1.00 90.88 90 LEU A C 1
ATOM 744 O O . LEU A 1 90 ? -16.192 -7.774 13.587 1.00 90.88 90 LEU A O 1
ATOM 748 N N . ILE A 1 91 ? -16.566 -7.217 11.435 1.00 92.00 91 ILE A N 1
ATOM 749 C CA . ILE A 1 91 ? -17.608 -6.215 11.721 1.00 92.00 91 ILE A CA 1
ATOM 750 C C . ILE A 1 91 ? -18.772 -6.847 12.487 1.00 92.00 91 ILE A C 1
ATOM 752 O O . ILE A 1 91 ? -19.221 -6.295 13.489 1.00 92.00 91 ILE A O 1
ATOM 756 N N . GLU A 1 92 ? -19.253 -8.012 12.048 1.00 91.69 92 GLU A N 1
ATOM 757 C CA . GLU A 1 92 ? -20.356 -8.720 12.701 1.00 91.69 92 GLU A CA 1
ATOM 758 C C . GLU A 1 92 ? -20.014 -9.071 14.156 1.00 91.69 92 GLU A C 1
ATOM 760 O O . GLU A 1 92 ? -20.797 -8.792 15.066 1.00 91.69 92 GLU A O 1
ATOM 765 N N . LEU A 1 93 ? -18.815 -9.616 14.387 1.00 91.00 93 LEU A N 1
ATOM 766 C CA . LEU A 1 93 ? -18.327 -9.977 15.721 1.00 91.00 93 LEU A CA 1
ATOM 767 C C . LEU A 1 93 ? -18.156 -8.761 16.641 1.00 91.00 93 LEU A C 1
ATOM 769 O O . LEU A 1 93 ? -18.291 -8.887 17.857 1.00 91.00 93 LEU A O 1
ATOM 773 N N . LYS A 1 94 ? -17.854 -7.590 16.074 1.00 90.25 94 LYS A N 1
ATOM 774 C CA . LYS A 1 94 ? -17.596 -6.343 16.808 1.00 90.25 94 LYS A CA 1
ATOM 775 C C . LYS A 1 94 ? -18.741 -5.337 16.742 1.00 90.25 94 LYS A C 1
ATOM 777 O O . LYS A 1 94 ? -18.592 -4.199 17.181 1.00 90.25 94 LYS A O 1
ATOM 782 N N . LYS A 1 95 ? -19.910 -5.756 16.258 1.00 87.81 95 LYS A N 1
ATOM 783 C CA . LYS A 1 95 ? -21.065 -4.888 15.996 1.00 87.81 95 LYS A CA 1
ATOM 784 C C . LYS A 1 95 ? -21.517 -4.080 17.213 1.00 87.81 95 LYS A C 1
ATOM 786 O O . LYS A 1 95 ? -21.923 -2.931 17.062 1.00 87.81 95 LYS A O 1
ATOM 791 N N . SER A 1 96 ? -21.452 -4.659 18.411 1.00 84.62 96 SER A N 1
ATOM 792 C CA . SER A 1 96 ? -21.767 -3.948 19.656 1.00 84.62 96 SER A CA 1
ATOM 793 C C . SER A 1 96 ? -20.762 -2.834 19.956 1.00 84.62 96 SER A C 1
ATOM 795 O O . SER A 1 96 ? -21.185 -1.739 20.298 1.00 84.62 96 SER A O 1
ATOM 797 N N . GLU A 1 97 ? -19.463 -3.084 19.770 1.00 83.44 97 GLU A N 1
ATOM 798 C CA . GLU A 1 97 ? -18.389 -2.104 19.999 1.00 83.44 97 GLU A CA 1
ATOM 799 C C . GLU A 1 97 ? -18.409 -0.950 18.986 1.00 83.44 97 GLU A C 1
ATOM 801 O O . GLU A 1 97 ? -17.934 0.143 19.294 1.00 83.44 97 GLU A O 1
ATOM 806 N N . ILE A 1 98 ? -18.929 -1.198 17.779 1.00 84.19 98 ILE A N 1
ATOM 807 C CA . ILE A 1 98 ? -19.103 -0.178 16.736 1.00 84.19 98 ILE A CA 1
ATOM 808 C C . ILE A 1 98 ? -20.265 0.753 17.089 1.00 84.19 98 ILE A C 1
ATOM 810 O O . ILE A 1 98 ? -20.107 1.962 17.040 1.00 84.19 98 ILE A O 1
ATOM 814 N N . ARG A 1 99 ? -21.414 0.199 17.495 1.00 81.25 99 ARG A N 1
ATOM 815 C CA . ARG A 1 99 ? -22.630 0.973 17.821 1.00 81.25 99 ARG A CA 1
ATOM 816 C C . ARG A 1 99 ? -22.485 1.906 19.021 1.00 81.25 99 ARG A C 1
ATOM 818 O O . ARG A 1 99 ? -23.337 2.753 19.241 1.00 81.25 99 ARG A O 1
ATOM 825 N N . THR A 1 100 ? -21.471 1.687 19.846 1.00 81.19 100 THR A N 1
ATOM 826 C CA . THR A 1 100 ? -21.202 2.498 21.038 1.00 81.19 100 THR A CA 1
ATOM 827 C C . THR A 1 100 ? -20.181 3.606 20.786 1.00 81.19 100 THR A C 1
ATOM 829 O O . THR A 1 100 ? -19.806 4.293 21.729 1.00 81.19 100 THR A O 1
ATOM 832 N N . ASP A 1 101 ? -19.674 3.734 19.558 1.00 84.69 101 ASP A N 1
ATOM 833 C CA . ASP A 1 101 ? -18.571 4.625 19.211 1.00 84.69 101 ASP A CA 1
ATOM 834 C C . ASP A 1 101 ? -18.865 5.356 17.892 1.00 84.69 101 ASP A C 1
ATOM 836 O O . ASP A 1 101 ? -18.740 4.790 16.801 1.00 84.69 101 ASP A O 1
ATOM 840 N N . ASP A 1 102 ? -19.218 6.639 18.005 1.00 83.25 102 ASP A N 1
ATOM 841 C CA . ASP A 1 102 ? -19.553 7.514 16.876 1.00 83.25 102 ASP A CA 1
ATOM 842 C C . ASP A 1 102 ? -18.466 7.543 15.791 1.00 83.25 102 ASP A C 1
ATOM 844 O O . ASP A 1 102 ? -18.770 7.709 14.609 1.00 83.25 102 ASP A O 1
ATOM 848 N N . CYS A 1 103 ? -17.189 7.409 16.165 1.00 80.19 103 CYS A N 1
ATOM 849 C CA . CYS A 1 103 ? -16.085 7.430 15.209 1.00 80.19 103 CYS A CA 1
ATOM 850 C C . CYS A 1 103 ? -16.098 6.163 14.342 1.00 80.19 103 CYS A C 1
ATOM 852 O O . CYS A 1 103 ? -16.046 6.241 13.112 1.00 80.19 103 CYS A O 1
ATOM 854 N N . LYS A 1 104 ? -16.252 4.991 14.971 1.00 86.25 104 LYS A N 1
ATOM 855 C CA . LYS A 1 104 ? -16.327 3.700 14.266 1.00 86.25 104 LYS A CA 1
ATOM 856 C C . LYS A 1 104 ? -17.571 3.605 13.388 1.00 86.25 104 LYS A C 1
ATOM 858 O O . LYS A 1 104 ? -17.495 3.074 12.281 1.00 86.25 104 LYS A O 1
ATOM 863 N N . GLU A 1 105 ? -18.703 4.122 13.860 1.00 85.56 105 GLU A N 1
ATOM 864 C CA . GLU A 1 105 ? -19.952 4.123 13.096 1.00 85.56 105 GLU A CA 1
ATOM 865 C C . GLU A 1 105 ? -19.866 5.025 11.855 1.00 85.56 105 GLU A C 1
ATOM 867 O O . GLU A 1 105 ? -20.268 4.614 10.761 1.00 85.56 105 GLU A O 1
ATOM 872 N N . LYS A 1 106 ? -19.259 6.214 11.980 1.00 84.25 106 LYS A N 1
ATOM 873 C CA . LYS A 1 106 ? -19.001 7.109 10.838 1.00 84.25 106 LYS A CA 1
ATOM 874 C C . LYS A 1 106 ? -18.077 6.470 9.803 1.00 84.25 106 LYS A C 1
ATOM 876 O O . LYS A 1 106 ? -18.382 6.522 8.613 1.00 84.25 106 LYS A O 1
ATOM 881 N N . LEU A 1 107 ? -16.991 5.827 10.241 1.00 82.25 107 LEU A N 1
ATOM 882 C CA . LEU A 1 107 ? -16.070 5.113 9.348 1.00 82.25 107 LEU A CA 1
ATOM 883 C C . LEU A 1 107 ? -16.768 3.968 8.599 1.00 82.25 107 LEU A C 1
ATOM 885 O O . LEU A 1 107 ? -16.611 3.839 7.386 1.00 82.25 107 LEU A O 1
ATOM 889 N N . LEU A 1 108 ? -17.587 3.171 9.291 1.00 87.44 108 LEU A N 1
ATOM 890 C CA . LEU A 1 108 ? -18.340 2.079 8.667 1.00 87.44 108 LEU A CA 1
ATOM 891 C C . LEU A 1 108 ? -19.386 2.588 7.660 1.00 87.44 108 LEU A C 1
ATOM 893 O O . LEU A 1 108 ? -19.586 1.987 6.601 1.00 87.44 108 LEU A O 1
ATOM 897 N N . THR A 1 109 ? -20.037 3.707 7.972 1.00 85.75 109 THR A N 1
ATOM 898 C CA . THR A 1 109 ? -20.996 4.347 7.063 1.00 85.75 109 THR A CA 1
ATOM 899 C C . THR A 1 109 ? -20.291 4.860 5.807 1.00 85.75 109 THR A C 1
ATOM 901 O O . THR A 1 109 ? -20.739 4.567 4.702 1.00 85.75 109 THR A O 1
ATOM 904 N N . SER A 1 110 ? -19.143 5.530 5.962 1.00 82.38 110 SER A N 1
ATOM 905 C CA . SER A 1 110 ? -18.324 6.009 4.839 1.00 82.38 110 SER A CA 1
ATOM 906 C C . SER A 1 110 ? -17.845 4.872 3.935 1.00 82.38 110 SER A C 1
ATOM 908 O O . SER A 1 110 ? -17.883 4.988 2.712 1.00 82.38 110 SER A O 1
ATOM 910 N N . LEU A 1 111 ? -17.437 3.744 4.522 1.00 85.19 111 LEU A N 1
ATOM 911 C CA . LEU A 1 111 ? -17.063 2.539 3.776 1.00 85.19 111 LEU A CA 1
ATOM 912 C C . LEU A 1 111 ? -18.204 2.013 2.900 1.00 85.19 111 LEU A C 1
ATOM 914 O O . LEU A 1 111 ? -17.965 1.496 1.812 1.00 85.19 111 LEU A O 1
ATOM 918 N N . SER A 1 112 ? -19.444 2.149 3.373 1.00 82.56 112 SER A N 1
ATOM 919 C CA . SER A 1 112 ? -20.633 1.681 2.657 1.00 82.56 112 SER A CA 1
ATOM 920 C C . SER A 1 112 ? -21.007 2.591 1.481 1.00 82.56 112 SER A C 1
ATOM 922 O O . SER A 1 112 ? -21.655 2.128 0.548 1.00 82.56 112 SER A O 1
ATOM 924 N N . SER A 1 113 ? -20.602 3.867 1.511 1.00 79.62 113 SER A N 1
ATOM 925 C CA . SER A 1 113 ? -20.826 4.827 0.420 1.00 79.62 113 SER A CA 1
ATOM 926 C C . SER A 1 113 ? -19.748 4.813 -0.668 1.00 79.62 113 SER A C 1
ATOM 928 O O . SER A 1 113 ? -19.972 5.362 -1.743 1.00 79.62 113 SER A O 1
ATOM 930 N N . MET A 1 114 ? -18.588 4.202 -0.414 1.00 78.75 114 MET A N 1
ATOM 931 C CA . MET A 1 114 ? -17.512 4.090 -1.401 1.00 78.75 114 MET A CA 1
ATOM 932 C C . MET A 1 114 ? -17.869 3.069 -2.489 1.00 78.75 114 MET A C 1
ATOM 934 O O . MET A 1 114 ? -18.283 1.946 -2.194 1.00 78.75 114 MET A O 1
ATOM 938 N N . THR A 1 115 ? -17.687 3.443 -3.755 1.00 75.50 115 THR A N 1
ATOM 939 C CA . THR A 1 115 ? -17.984 2.574 -4.908 1.00 75.50 115 THR A CA 1
ATOM 940 C C . THR A 1 115 ? -16.809 1.693 -5.309 1.00 75.50 115 THR A C 1
ATOM 942 O O . THR A 1 115 ? -17.024 0.608 -5.836 1.00 75.50 115 THR A O 1
ATOM 945 N N . ASP A 1 116 ? -15.590 2.153 -5.049 1.00 75.94 116 ASP A N 1
ATOM 946 C CA . ASP A 1 116 ? -14.354 1.475 -5.426 1.00 75.94 116 ASP A CA 1
ATOM 947 C C . ASP A 1 116 ? -13.844 0.601 -4.274 1.00 75.94 116 ASP A C 1
ATOM 949 O O . ASP A 1 116 ? -13.702 1.072 -3.142 1.00 75.94 116 ASP A O 1
ATOM 953 N N . ASP A 1 117 ? -13.611 -0.681 -4.554 1.00 72.00 117 ASP A N 1
ATOM 954 C CA . ASP A 1 117 ? -13.142 -1.649 -3.568 1.00 72.00 117 ASP A CA 1
ATOM 955 C C . ASP A 1 117 ? -11.688 -1.399 -3.140 1.00 72.00 117 ASP A C 1
ATOM 957 O O . ASP A 1 117 ? -11.352 -1.662 -1.984 1.00 72.00 117 ASP A O 1
ATOM 961 N N . GLU A 1 118 ? -10.852 -0.814 -4.002 1.00 68.88 118 GLU A N 1
ATOM 962 C CA . GLU A 1 118 ? -9.463 -0.467 -3.675 1.00 68.88 118 GLU A CA 1
ATOM 963 C C . GLU A 1 118 ? -9.412 0.717 -2.704 1.00 68.88 118 GLU A C 1
ATOM 965 O O . GLU A 1 118 ? -8.732 0.675 -1.675 1.00 68.88 118 GLU A O 1
ATOM 970 N N . HIS A 1 119 ? -10.231 1.742 -2.954 1.00 77.69 119 HIS A N 1
ATOM 971 C CA . HIS A 1 119 ? -10.350 2.903 -2.070 1.00 77.69 119 HIS A CA 1
ATOM 972 C C . HIS A 1 119 ? -10.964 2.571 -0.704 1.00 77.69 119 HIS A C 1
ATOM 974 O O . HIS A 1 119 ? -10.804 3.342 0.247 1.00 77.69 119 HIS A O 1
ATOM 980 N N . LYS A 1 120 ? -11.618 1.411 -0.558 1.00 82.31 120 LYS A N 1
ATOM 981 C CA . LYS A 1 120 ? -12.092 0.933 0.748 1.00 82.31 120 LYS A CA 1
ATOM 982 C C . LYS A 1 120 ? -10.954 0.429 1.625 1.00 82.31 120 LYS A C 1
ATOM 984 O O . LYS A 1 120 ? -11.078 0.541 2.843 1.00 82.31 120 LYS A O 1
ATOM 989 N N . ILE A 1 121 ? -9.864 -0.104 1.065 1.00 82.38 121 ILE A N 1
ATOM 990 C CA . ILE A 1 121 ? -8.826 -0.797 1.847 1.00 82.38 121 ILE A CA 1
ATOM 991 C C . ILE A 1 121 ? -8.250 0.063 2.986 1.00 82.38 121 ILE A C 1
ATOM 993 O O . ILE A 1 121 ? -8.240 -0.422 4.120 1.00 82.38 121 ILE A O 1
ATOM 997 N N . PRO A 1 122 ? -7.846 1.334 2.783 1.00 82.81 122 PRO A N 1
ATOM 998 C CA . PRO A 1 122 ? -7.331 2.162 3.875 1.00 82.81 122 PRO A CA 1
ATOM 999 C C . PRO A 1 122 ? -8.346 2.350 5.004 1.00 82.81 122 PRO A C 1
ATOM 1001 O O . PRO A 1 122 ? -7.999 2.273 6.182 1.00 82.81 122 PRO A O 1
ATOM 1004 N N . SER A 1 123 ? -9.619 2.540 4.661 1.00 85.31 123 SER A N 1
ATOM 1005 C CA . SER A 1 123 ? -10.702 2.691 5.634 1.00 85.31 123 SER A CA 1
ATOM 1006 C C . SER A 1 123 ? -11.029 1.370 6.339 1.00 85.31 123 SER A C 1
ATOM 1008 O O . SER A 1 123 ? -11.313 1.367 7.539 1.00 85.31 123 SER A O 1
ATOM 1010 N N . GLN A 1 124 ? -10.917 0.232 5.645 1.00 87.69 124 GLN A N 1
ATOM 1011 C CA . GLN A 1 124 ? -11.043 -1.103 6.235 1.00 87.69 124 GLN A CA 1
ATOM 1012 C C . GLN A 1 124 ? -9.904 -1.379 7.225 1.00 87.69 124 GLN A C 1
ATOM 1014 O O . GLN A 1 124 ? -10.166 -1.768 8.363 1.00 87.69 124 GLN A O 1
ATOM 1019 N N . LEU A 1 125 ? -8.654 -1.106 6.841 1.00 86.12 125 LEU A N 1
ATOM 1020 C CA . LEU A 1 125 ? -7.476 -1.232 7.705 1.00 86.12 125 LEU A CA 1
ATOM 1021 C C . LEU A 1 125 ? -7.557 -0.298 8.918 1.00 86.12 125 LEU A C 1
ATOM 1023 O O . LEU A 1 125 ? -7.329 -0.730 10.048 1.00 86.12 125 LEU A O 1
ATOM 1027 N N . SER A 1 126 ? -7.971 0.952 8.700 1.00 85.88 126 SER A N 1
ATOM 1028 C CA . SER A 1 126 ? -8.199 1.929 9.768 1.00 85.88 126 SER A CA 1
ATOM 1029 C C . SER A 1 126 ? -9.204 1.398 10.786 1.00 85.88 126 SER A C 1
ATOM 1031 O O . SER A 1 126 ? -8.927 1.333 11.985 1.00 85.88 126 SER A O 1
ATOM 1033 N N . LEU A 1 127 ? -10.362 0.926 10.309 1.00 88.00 127 LEU A N 1
ATOM 1034 C CA . LEU A 1 127 ? -11.380 0.340 11.173 1.00 88.00 127 LEU A CA 1
ATOM 1035 C C . LEU A 1 127 ? -10.843 -0.898 11.909 1.00 88.00 127 LEU A C 1
ATOM 1037 O O . LEU A 1 127 ? -11.094 -1.052 13.103 1.00 88.00 127 LEU A O 1
ATOM 1041 N N . MET A 1 128 ? -10.059 -1.754 11.250 1.00 87.31 128 MET A N 1
ATOM 1042 C CA . MET A 1 128 ? -9.451 -2.925 11.888 1.00 87.31 128 MET A CA 1
ATOM 1043 C C . MET A 1 128 ? -8.551 -2.562 13.070 1.00 87.31 128 MET A C 1
ATOM 1045 O O . MET A 1 128 ? -8.660 -3.217 14.106 1.00 87.31 128 MET A O 1
ATOM 1049 N N . ILE A 1 129 ? -7.728 -1.514 12.968 1.00 84.12 129 ILE A N 1
ATOM 1050 C CA . ILE A 1 129 ? -6.877 -1.051 14.079 1.00 84.12 129 ILE A CA 1
ATOM 1051 C C . ILE A 1 129 ? -7.741 -0.640 15.286 1.00 84.12 129 ILE A C 1
ATOM 1053 O O . ILE A 1 129 ? -7.407 -0.947 16.434 1.00 84.12 129 ILE A O 1
ATOM 1057 N N . HIS A 1 130 ? -8.896 -0.011 15.044 1.00 83.12 130 HIS A N 1
ATOM 1058 C CA . HIS A 1 130 ? -9.848 0.353 16.099 1.00 83.12 130 HIS A CA 1
ATOM 1059 C C . HIS A 1 130 ? -10.599 -0.849 16.703 1.00 83.12 130 HIS A C 1
ATOM 1061 O O . HIS A 1 130 ? -10.946 -0.821 17.887 1.00 83.12 130 HIS A O 1
ATOM 1067 N N . LEU A 1 131 ? -10.891 -1.885 15.908 1.00 86.12 131 LEU A N 1
ATOM 1068 C CA . LEU A 1 131 ? -11.669 -3.065 16.321 1.00 86.12 131 LEU A CA 1
ATOM 1069 C C . LEU A 1 131 ? -10.818 -4.169 16.955 1.00 86.12 131 LEU A C 1
ATOM 1071 O O . LEU A 1 131 ? -11.293 -4.928 17.808 1.00 86.12 131 LEU A O 1
ATOM 1075 N N . VAL A 1 132 ? -9.559 -4.255 16.543 1.00 82.69 132 VAL A N 1
ATOM 1076 C CA . VAL A 1 132 ? -8.560 -5.197 17.042 1.00 82.69 132 VAL A CA 1
ATOM 1077 C C . VAL A 1 132 ? -7.369 -4.393 17.562 1.00 82.69 132 VAL A C 1
ATOM 1079 O O . VAL A 1 132 ? -6.256 -4.529 17.055 1.00 82.69 132 VAL A O 1
ATOM 1082 N N . PRO A 1 133 ? -7.573 -3.532 18.580 1.00 69.00 133 PRO A N 1
ATOM 1083 C CA . PRO A 1 133 ? -6.457 -2.801 19.148 1.00 69.00 133 PRO A CA 1
ATOM 1084 C C . PRO A 1 133 ? -5.467 -3.811 19.740 1.00 69.00 133 PRO A C 1
ATOM 1086 O O . PRO A 1 133 ? -5.889 -4.907 20.134 1.00 69.00 133 PRO A O 1
ATOM 1089 N N . PRO A 1 134 ? -4.176 -3.463 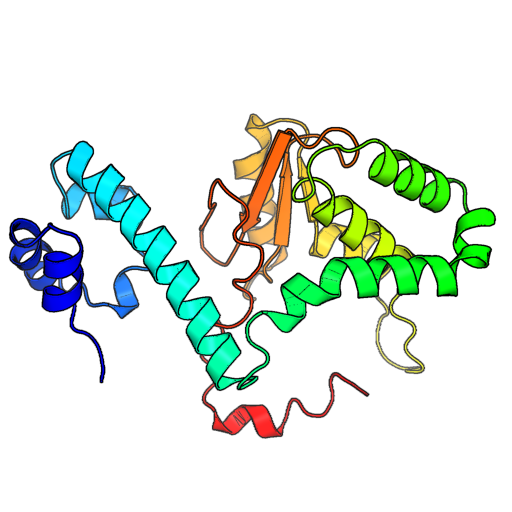19.856 1.00 62.28 134 PRO A N 1
ATOM 1090 C CA . PRO A 1 134 ? -3.149 -4.343 20.408 1.00 62.28 134 PRO A CA 1
ATOM 1091 C C . PRO A 1 134 ? -3.459 -4.709 21.875 1.00 62.28 134 PRO A C 1
ATOM 1093 O O . PRO A 1 134 ? -2.972 -4.104 22.831 1.00 62.28 134 PRO A O 1
ATOM 1096 N N . LYS A 1 135 ? -4.309 -5.721 22.087 1.00 58.19 135 LYS A N 1
ATOM 1097 C CA . LYS A 1 135 ? -4.711 -6.228 23.403 1.00 58.19 135 LYS A CA 1
ATOM 1098 C C . LYS A 1 135 ? -3.761 -7.347 23.810 1.00 58.19 135 LYS A C 1
ATOM 1100 O O . LYS A 1 135 ? -4.087 -8.524 23.746 1.00 58.19 135 LYS A O 1
ATOM 1105 N N . GLY A 1 136 ? -2.571 -6.959 24.261 1.00 52.16 136 GLY A N 1
ATOM 1106 C CA . GLY A 1 136 ? -1.599 -7.874 24.856 1.00 52.16 136 GLY A CA 1
ATOM 1107 C C . GLY A 1 136 ? -1.707 -7.950 26.382 1.00 52.16 136 GLY A C 1
ATOM 1108 O O . GLY A 1 136 ? -1.639 -6.925 27.069 1.00 52.16 136 GLY A O 1
ATOM 1109 N N . ARG A 1 137 ? -1.782 -9.182 26.906 1.00 48.94 137 ARG A N 1
ATOM 1110 C CA . ARG A 1 137 ? -1.644 -9.583 28.326 1.00 48.94 137 ARG A CA 1
ATOM 1111 C C . ARG A 1 137 ? -0.227 -9.384 28.905 1.00 48.94 137 ARG A C 1
ATOM 1113 O O . ARG A 1 137 ? 0.067 -9.888 29.982 1.00 48.94 137 ARG A O 1
ATOM 1120 N N . SER A 1 138 ? 0.671 -8.682 28.215 1.00 48.62 138 SER A N 1
ATOM 1121 C CA . SER A 1 138 ? 2.054 -8.510 28.670 1.00 48.62 138 SER A CA 1
ATOM 1122 C C . SER A 1 138 ? 2.165 -7.310 29.611 1.00 48.62 138 SER A C 1
ATOM 1124 O O . SER A 1 138 ? 1.896 -6.174 29.221 1.00 48.62 138 SER A O 1
ATOM 1126 N N . SER A 1 139 ? 2.554 -7.567 30.857 1.00 54.38 139 SER A N 1
ATOM 1127 C CA . SER A 1 139 ? 2.706 -6.574 31.924 1.00 54.38 139 SER A CA 1
ATOM 1128 C C . SER A 1 139 ? 3.992 -5.738 31.830 1.00 54.38 139 SER A C 1
ATOM 1130 O O . SER A 1 139 ? 4.238 -4.935 32.724 1.00 54.38 139 SER A O 1
ATOM 1132 N N . GLN A 1 140 ? 4.825 -5.904 30.790 1.00 54.12 140 GLN A N 1
ATOM 1133 C CA . GLN A 1 140 ? 6.202 -5.379 30.811 1.00 54.12 140 GLN A CA 1
ATOM 1134 C C . GLN A 1 140 ? 6.704 -4.673 29.539 1.00 54.12 140 GLN A C 1
ATOM 1136 O O . GLN A 1 140 ? 7.857 -4.251 29.513 1.00 54.12 140 GLN A O 1
ATOM 1141 N N . LYS A 1 141 ? 5.890 -4.481 28.492 1.00 60.19 141 LYS A N 1
ATOM 1142 C CA . LYS A 1 141 ? 6.315 -3.728 27.292 1.00 60.19 141 LYS A CA 1
ATOM 1143 C C . LYS A 1 141 ? 5.423 -2.510 27.049 1.00 60.19 141 LYS A C 1
ATOM 1145 O O . LYS A 1 141 ? 4.206 -2.595 27.212 1.00 60.19 141 LYS A O 1
ATOM 1150 N N . LYS A 1 142 ? 6.044 -1.383 26.669 1.00 63.94 142 LYS A N 1
ATOM 1151 C CA . LYS A 1 142 ? 5.361 -0.145 26.253 1.00 63.94 142 LYS A CA 1
ATOM 1152 C C . LYS A 1 142 ? 4.321 -0.499 25.185 1.00 63.94 142 LYS A C 1
ATOM 1154 O O . LYS A 1 142 ? 4.660 -1.144 24.196 1.00 63.94 142 LYS A O 1
ATOM 1159 N N . LYS A 1 143 ? 3.063 -0.125 25.419 1.00 66.19 143 LYS A N 1
ATOM 1160 C CA . LYS A 1 143 ? 1.964 -0.348 24.473 1.00 66.19 143 LYS A CA 1
ATOM 1161 C C . LYS A 1 143 ? 1.882 0.837 23.521 1.00 66.19 143 LYS A C 1
ATOM 1163 O O . LYS A 1 143 ? 1.963 1.973 23.981 1.00 66.19 143 LYS A O 1
ATOM 1168 N N . PHE A 1 144 ? 1.712 0.554 22.236 1.00 70.62 144 PHE A N 1
ATOM 1169 C CA . PHE A 1 144 ? 1.380 1.570 21.245 1.00 70.62 144 PHE A CA 1
ATOM 1170 C C . PHE A 1 144 ? -0.104 1.919 21.359 1.00 70.62 144 PHE A C 1
ATOM 1172 O O . PHE A 1 144 ? -0.952 1.046 21.571 1.00 70.62 144 PHE A O 1
ATOM 1179 N N . SER A 1 145 ? -0.404 3.205 21.273 1.00 79.19 145 SER A N 1
ATOM 1180 C CA . SER A 1 145 ? -1.758 3.724 21.151 1.00 79.19 145 SER A CA 1
ATOM 1181 C C . SER A 1 145 ? -2.336 3.401 19.772 1.00 79.19 145 SER A C 1
ATOM 1183 O O . SER A 1 145 ? -1.609 3.154 18.814 1.00 79.19 145 SER A O 1
ATOM 1185 N N . ILE A 1 146 ? -3.666 3.433 19.664 1.00 77.31 146 ILE A N 1
ATOM 1186 C CA . ILE A 1 146 ? -4.358 3.276 18.377 1.00 77.31 146 ILE A CA 1
ATOM 1187 C C . ILE A 1 146 ? -3.867 4.322 17.371 1.00 77.31 146 ILE A C 1
ATOM 1189 O O . ILE A 1 146 ? -3.627 3.974 16.222 1.00 77.31 146 ILE A O 1
ATOM 1193 N N . GLN A 1 147 ? -3.662 5.567 17.815 1.00 79.62 147 GLN A N 1
ATOM 1194 C CA . GLN A 1 147 ? -3.155 6.631 16.952 1.00 79.62 147 GLN A CA 1
ATOM 1195 C C . GLN A 1 147 ? -1.733 6.334 16.464 1.00 79.62 147 GLN A C 1
ATOM 1197 O O . GLN A 1 147 ? -1.478 6.439 15.276 1.00 79.62 147 GLN A O 1
ATOM 1202 N N . GLU A 1 148 ? -0.835 5.868 17.341 1.00 77.75 148 GLU A N 1
ATOM 1203 C CA . GLU A 1 148 ? 0.512 5.448 16.923 1.00 77.75 148 GLU A CA 1
ATOM 1204 C C . GLU A 1 148 ? 0.463 4.294 15.909 1.00 77.75 148 GLU A C 1
ATOM 1206 O O . GLU A 1 148 ? 1.260 4.274 14.977 1.00 77.75 148 GLU A O 1
ATOM 1211 N N . CYS A 1 149 ? -0.473 3.347 16.055 1.00 78.19 149 CYS A N 1
ATOM 1212 C CA . CYS A 1 149 ? -0.667 2.282 15.070 1.00 78.19 149 CYS A CA 1
ATOM 1213 C C . CYS A 1 149 ? -1.193 2.821 13.731 1.00 78.19 149 CYS A C 1
ATOM 1215 O O . CYS A 1 149 ? -0.685 2.427 12.684 1.00 78.19 149 CYS A O 1
ATOM 1217 N N . MET A 1 150 ? -2.172 3.729 13.759 1.00 80.81 150 MET A N 1
ATOM 1218 C CA . MET A 1 150 ? -2.707 4.385 12.563 1.00 80.81 150 MET A CA 1
ATOM 1219 C C . MET A 1 150 ? -1.608 5.142 11.819 1.00 80.81 150 MET A C 1
ATOM 1221 O O . MET A 1 150 ? -1.345 4.837 10.661 1.00 80.81 150 MET A O 1
ATOM 1225 N N . ASP A 1 151 ? -0.899 6.029 12.519 1.00 81.00 151 ASP A N 1
ATOM 1226 C CA . ASP A 1 151 ? 0.164 6.873 11.965 1.00 81.00 151 ASP A CA 1
ATOM 1227 C C . ASP A 1 151 ? 1.359 6.058 11.440 1.00 81.00 151 ASP A C 1
ATOM 1229 O O . ASP A 1 151 ? 2.158 6.568 10.653 1.00 81.00 151 ASP A O 1
ATOM 1233 N N . SER A 1 152 ? 1.504 4.805 11.890 1.00 78.38 152 SER A N 1
ATOM 1234 C CA . SER A 1 152 ? 2.542 3.885 11.414 1.00 78.38 152 SER A CA 1
ATOM 1235 C C . SER A 1 152 ? 2.163 3.109 10.154 1.00 78.38 152 SER A C 1
ATOM 1237 O O . SER A 1 152 ? 3.058 2.666 9.444 1.00 78.38 152 SER A O 1
ATOM 1239 N N . LEU A 1 153 ? 0.865 2.922 9.885 1.00 81.94 153 LEU A N 1
ATOM 1240 C CA . LEU A 1 153 ? 0.384 2.099 8.772 1.00 81.94 153 LEU A CA 1
ATOM 1241 C C . LEU A 1 153 ? -0.160 2.948 7.621 1.00 81.94 153 LEU A C 1
ATOM 1243 O O . LEU A 1 153 ? 0.064 2.614 6.460 1.00 81.94 153 LEU A O 1
ATOM 1247 N N . ILE A 1 154 ? -0.890 4.021 7.939 1.00 87.31 154 ILE A N 1
ATOM 1248 C CA . ILE A 1 154 ? -1.558 4.889 6.970 1.00 87.31 154 ILE A CA 1
ATOM 1249 C C . ILE A 1 154 ? -1.244 6.341 7.310 1.00 87.31 154 ILE A C 1
ATOM 1251 O O . ILE A 1 154 ? -1.623 6.850 8.363 1.00 87.31 154 ILE A O 1
ATOM 1255 N N . ILE A 1 155 ? -0.603 7.031 6.376 1.00 87.88 155 ILE A N 1
ATOM 1256 C CA . ILE A 1 155 ? -0.298 8.451 6.479 1.00 87.88 155 ILE A CA 1
ATOM 1257 C C . ILE A 1 155 ? -1.189 9.207 5.511 1.00 87.88 155 ILE A C 1
ATOM 1259 O O . ILE A 1 155 ? -1.102 9.033 4.299 1.00 87.88 155 ILE A O 1
ATOM 1263 N N . ILE A 1 156 ? -2.053 10.055 6.054 1.00 88.81 156 ILE A N 1
ATOM 1264 C CA . ILE A 1 156 ? -2.967 10.866 5.257 1.00 88.81 156 ILE A CA 1
ATOM 1265 C C . ILE A 1 156 ? -2.266 12.173 4.889 1.00 88.81 156 ILE A C 1
ATOM 1267 O O . ILE A 1 156 ? -1.772 12.890 5.758 1.00 88.81 156 ILE A O 1
ATOM 1271 N N . VAL A 1 157 ? -2.237 12.474 3.596 1.00 88.00 157 VAL A N 1
ATOM 1272 C CA . VAL A 1 157 ? -1.678 13.694 3.018 1.00 88.00 157 VAL A CA 1
ATOM 1273 C C . VAL A 1 157 ? -2.799 14.401 2.265 1.00 88.00 157 VAL A C 1
ATOM 1275 O O . VAL A 1 157 ? -3.341 13.869 1.305 1.00 88.00 157 VAL A O 1
ATOM 1278 N N . GLU A 1 158 ? -3.172 15.608 2.679 1.00 88.31 158 GLU A N 1
ATOM 1279 C CA . GLU A 1 158 ? -4.272 16.337 2.029 1.00 88.31 158 GLU A CA 1
ATOM 1280 C C . GLU A 1 158 ? -3.836 16.982 0.704 1.00 88.31 158 GLU A C 1
ATOM 1282 O O . GLU A 1 158 ? -4.597 16.992 -0.271 1.00 88.31 158 GLU A O 1
ATOM 1287 N N . ASN A 1 159 ? -2.597 17.491 0.657 1.00 84.94 159 ASN A N 1
ATOM 1288 C CA . ASN A 1 159 ? -2.050 18.216 -0.487 1.00 84.94 159 ASN A CA 1
ATOM 1289 C C . ASN A 1 159 ? -0.919 17.434 -1.167 1.00 84.94 159 ASN A C 1
ATOM 1291 O O . ASN A 1 159 ? 0.050 17.062 -0.506 1.00 84.94 159 ASN A O 1
ATOM 1295 N N . PRO A 1 160 ? -0.943 17.282 -2.502 1.00 76.38 160 PRO A N 1
ATOM 1296 C CA . PRO A 1 160 ? 0.098 16.544 -3.220 1.00 76.38 160 PRO A CA 1
ATOM 1297 C C . PRO A 1 160 ? 1.489 17.181 -3.081 1.00 76.38 160 PRO A C 1
ATOM 1299 O O . PRO A 1 160 ? 2.493 16.476 -3.108 1.00 76.38 160 PRO A O 1
ATOM 1302 N N . GLY A 1 161 ? 1.563 18.501 -2.866 1.00 78.31 161 GLY A N 1
ATOM 1303 C CA . GLY A 1 161 ? 2.827 19.209 -2.628 1.00 78.31 161 GLY A CA 1
ATOM 1304 C C . GLY A 1 161 ? 3.556 18.796 -1.341 1.00 78.31 161 GLY A C 1
ATOM 1305 O O . GLY A 1 161 ? 4.764 18.997 -1.243 1.00 78.31 161 GLY A O 1
ATOM 1306 N N . ASP A 1 162 ? 2.856 18.178 -0.386 1.00 82.62 162 ASP A N 1
ATOM 1307 C CA . ASP A 1 162 ? 3.423 17.735 0.892 1.00 82.62 162 ASP A CA 1
ATOM 1308 C C . ASP A 1 162 ? 3.930 16.281 0.858 1.00 82.62 162 ASP A C 1
ATOM 1310 O O . ASP A 1 162 ? 4.537 15.814 1.828 1.00 82.62 162 ASP A O 1
ATOM 1314 N N . LEU A 1 163 ? 3.715 15.560 -0.250 1.00 77.94 163 LEU A N 1
ATOM 1315 C CA . LEU A 1 163 ? 4.036 14.137 -0.384 1.00 77.94 163 LEU A CA 1
ATOM 1316 C C . LEU A 1 163 ? 5.525 13.860 -0.135 1.00 77.94 163 LEU A C 1
ATOM 1318 O O . LEU A 1 163 ? 5.881 13.073 0.742 1.00 77.94 163 LEU A O 1
ATOM 1322 N N . THR A 1 164 ? 6.402 14.566 -0.854 1.00 76.38 164 THR A N 1
ATOM 1323 C CA . THR A 1 164 ? 7.860 14.401 -0.745 1.00 76.38 164 THR A CA 1
ATOM 1324 C C . THR A 1 164 ? 8.356 14.701 0.664 1.00 76.38 164 THR A C 1
ATOM 1326 O O . THR A 1 164 ? 9.177 13.967 1.210 1.00 76.38 164 THR A O 1
ATOM 1329 N N . LYS A 1 165 ? 7.823 15.760 1.281 1.00 84.12 165 LYS A N 1
ATOM 1330 C CA . LYS A 1 165 ? 8.188 16.147 2.643 1.00 84.12 165 LYS A CA 1
ATOM 1331 C C . LYS A 1 165 ? 7.757 15.084 3.652 1.00 84.12 165 LYS A C 1
ATOM 1333 O O . LYS A 1 165 ? 8.523 14.744 4.543 1.00 84.12 165 LYS A O 1
ATOM 1338 N N . THR A 1 166 ? 6.561 14.527 3.483 1.00 84.31 166 THR A N 1
ATOM 1339 C CA . THR A 1 166 ? 6.025 13.488 4.368 1.00 84.31 166 THR A CA 1
ATOM 1340 C C . THR A 1 166 ? 6.869 12.215 4.314 1.00 84.31 166 THR A C 1
ATOM 1342 O O . THR A 1 166 ? 7.162 11.634 5.358 1.00 84.31 166 THR A O 1
ATOM 1345 N N . ILE A 1 167 ? 7.315 11.812 3.121 1.00 80.12 167 ILE A N 1
ATOM 1346 C CA . ILE A 1 167 ? 8.227 10.672 2.951 1.00 80.12 167 ILE A CA 1
ATOM 1347 C C . ILE A 1 167 ? 9.554 10.933 3.676 1.00 80.12 167 ILE A C 1
ATOM 1349 O O . ILE A 1 167 ? 10.039 10.069 4.409 1.00 80.12 167 ILE A O 1
ATOM 1353 N N . GLU A 1 168 ? 10.122 12.130 3.516 1.00 80.19 168 GLU A N 1
ATOM 1354 C CA . GLU A 1 168 ? 11.384 12.507 4.161 1.00 80.19 168 GLU A CA 1
ATOM 1355 C C . GLU A 1 168 ? 11.259 12.553 5.692 1.00 80.19 168 GLU A C 1
ATOM 1357 O O . GLU A 1 168 ? 12.090 11.996 6.410 1.00 80.19 168 GLU A O 1
ATOM 1362 N N . ASP A 1 169 ? 10.167 13.117 6.209 1.00 84.69 169 ASP A N 1
ATOM 1363 C CA . ASP A 1 169 ? 9.889 13.167 7.645 1.00 84.69 169 ASP A CA 1
ATOM 1364 C C . ASP A 1 169 ? 9.803 11.754 8.251 1.00 84.69 169 ASP A C 1
ATOM 1366 O O . ASP A 1 169 ? 10.268 11.525 9.372 1.00 84.69 169 ASP A O 1
ATOM 1370 N N . GLN A 1 170 ? 9.251 10.778 7.520 1.00 79.62 170 GLN A N 1
ATOM 1371 C CA . GLN A 1 170 ? 9.209 9.383 7.972 1.00 79.62 170 GLN A CA 1
ATOM 1372 C C . GLN A 1 170 ? 10.583 8.713 7.969 1.00 79.62 170 GLN A C 1
ATOM 1374 O O . GLN A 1 170 ? 10.910 7.992 8.916 1.00 79.62 170 GLN A O 1
ATOM 1379 N N . LYS A 1 171 ? 11.432 9.006 6.978 1.00 75.62 171 LYS A N 1
ATOM 1380 C CA . LYS A 1 171 ? 12.830 8.547 6.976 1.00 75.62 171 LYS A CA 1
ATOM 1381 C C . LYS A 1 171 ? 13.594 9.096 8.179 1.00 75.62 171 LYS A C 1
ATOM 1383 O O . LYS A 1 171 ? 14.241 8.342 8.907 1.00 75.62 171 LYS A O 1
ATOM 1388 N N . ILE A 1 172 ? 13.450 10.393 8.456 1.00 80.06 172 ILE A N 1
ATOM 1389 C CA . ILE A 1 172 ? 14.080 11.042 9.613 1.00 80.06 172 ILE A CA 1
ATOM 1390 C C . ILE A 1 172 ? 13.611 10.390 10.925 1.00 80.06 172 ILE A C 1
ATOM 1392 O O . ILE A 1 172 ? 14.429 10.122 11.813 1.00 80.06 172 ILE A O 1
ATOM 1396 N N . LYS A 1 173 ? 12.312 10.080 11.053 1.00 77.44 173 LYS A N 1
ATOM 1397 C CA . LYS A 1 173 ? 11.751 9.387 12.229 1.00 77.44 173 LYS A CA 1
ATOM 1398 C C . LYS A 1 173 ? 12.308 7.974 12.407 1.00 77.44 173 LYS A C 1
ATOM 1400 O O . LYS A 1 173 ? 12.578 7.581 13.545 1.00 77.44 173 LYS A O 1
ATOM 1405 N N . ALA A 1 174 ? 12.513 7.233 11.318 1.00 70.44 174 ALA A N 1
ATOM 1406 C CA . ALA A 1 174 ? 13.064 5.877 11.353 1.00 70.44 174 ALA A CA 1
ATOM 1407 C C . ALA A 1 174 ? 14.557 5.830 11.740 1.00 70.44 174 ALA A C 1
ATOM 1409 O O . ALA A 1 174 ? 15.057 4.798 12.199 1.00 70.44 174 ALA A O 1
ATOM 1410 N N . LYS A 1 175 ? 15.267 6.966 11.679 1.00 73.31 175 LYS A N 1
ATOM 1411 C CA . LYS A 1 175 ? 16.678 7.107 12.075 1.00 73.31 175 LYS A CA 1
ATOM 1412 C C . LYS A 1 175 ? 17.576 6.075 11.373 1.00 73.31 175 LYS A C 1
ATOM 1414 O O . LYS A 1 175 ? 17.808 6.176 10.182 1.00 73.31 175 LYS A O 1
ATOM 1419 N N . LYS A 1 176 ? 18.137 5.120 12.130 1.00 63.25 176 LYS A N 1
ATOM 1420 C CA . LYS A 1 176 ? 19.065 4.076 11.649 1.00 63.25 176 LYS A CA 1
ATOM 1421 C C . LYS A 1 176 ? 18.365 2.753 11.325 1.00 63.25 176 LYS A C 1
ATOM 1423 O O . LYS A 1 176 ? 19.044 1.760 11.084 1.00 63.25 176 LYS A O 1
ATOM 1428 N N . PHE A 1 177 ? 17.041 2.708 11.423 1.00 63.72 177 PHE A N 1
ATOM 1429 C CA . PHE A 1 177 ? 16.269 1.499 11.186 1.00 63.72 177 PHE A CA 1
ATOM 1430 C C . PHE A 1 177 ? 15.596 1.571 9.815 1.00 63.72 177 PHE A C 1
ATOM 1432 O O . PHE A 1 177 ? 15.233 2.669 9.389 1.00 63.72 177 PHE A O 1
ATOM 1439 N N . PRO A 1 178 ? 15.416 0.424 9.138 1.00 63.28 178 PRO A N 1
ATOM 1440 C CA . PRO A 1 178 ? 14.621 0.376 7.921 1.00 63.28 178 PRO A CA 1
ATOM 1441 C C . PRO A 1 178 ? 13.199 0.851 8.227 1.00 63.28 178 PRO A C 1
ATOM 1443 O O . PRO A 1 178 ? 12.615 0.492 9.259 1.00 63.28 178 PRO A O 1
ATOM 1446 N N . VAL A 1 179 ? 12.667 1.692 7.343 1.00 65.69 179 VAL A N 1
ATOM 1447 C CA . VAL A 1 179 ? 11.293 2.177 7.444 1.00 65.69 179 VAL A CA 1
ATOM 1448 C C . VAL A 1 179 ? 10.380 0.990 7.147 1.00 65.69 179 VAL A C 1
ATOM 1450 O O . VAL A 1 179 ? 10.500 0.362 6.100 1.00 65.69 179 VAL A O 1
ATOM 1453 N N . GLN A 1 180 ? 9.493 0.646 8.080 1.00 70.38 180 GLN A N 1
ATOM 1454 C CA . GLN A 1 180 ? 8.476 -0.376 7.817 1.00 70.38 180 GLN A CA 1
ATOM 1455 C C . GLN A 1 180 ? 7.579 0.095 6.666 1.00 70.38 180 GLN A C 1
ATOM 1457 O O . GLN A 1 180 ? 7.272 1.285 6.639 1.00 70.38 180 GLN A O 1
ATOM 1462 N N . PRO A 1 181 ? 7.131 -0.788 5.757 1.00 77.56 181 PRO A N 1
ATOM 1463 C CA . PRO A 1 181 ? 6.201 -0.404 4.706 1.00 77.56 181 PRO A CA 1
ATOM 1464 C C . PRO A 1 181 ? 4.949 0.282 5.257 1.00 77.56 181 PRO A C 1
ATOM 1466 O O . PRO A 1 181 ? 4.354 -0.187 6.230 1.00 77.56 181 PRO A O 1
ATOM 1469 N N . TYR A 1 182 ? 4.549 1.383 4.624 1.00 81.31 182 TYR A N 1
ATOM 1470 C CA . TYR A 1 182 ? 3.364 2.153 5.004 1.00 81.31 182 TYR A CA 1
ATOM 1471 C C . TYR A 1 182 ? 2.642 2.696 3.774 1.00 81.31 182 TYR A C 1
ATOM 1473 O O . TYR A 1 182 ? 3.224 2.855 2.701 1.00 81.31 182 TYR A O 1
ATOM 1481 N N . ILE A 1 183 ? 1.355 2.988 3.937 1.00 84.81 183 ILE A N 1
ATOM 1482 C CA . ILE A 1 183 ? 0.496 3.524 2.883 1.00 84.81 183 ILE A CA 1
ATOM 1483 C C . ILE A 1 183 ? 0.423 5.040 3.046 1.00 84.81 183 ILE A C 1
ATOM 1485 O O . ILE A 1 183 ? 0.102 5.529 4.128 1.00 84.81 183 ILE A O 1
ATOM 1489 N N . ILE A 1 184 ? 0.668 5.796 1.978 1.00 85.12 184 ILE A N 1
ATOM 1490 C CA . ILE A 1 184 ? 0.278 7.202 1.901 1.00 85.12 184 ILE A CA 1
ATOM 1491 C C . ILE A 1 184 ? -1.060 7.298 1.182 1.00 85.12 184 ILE A C 1
ATOM 1493 O O . ILE A 1 184 ? -1.209 6.848 0.047 1.00 85.12 184 ILE A O 1
ATOM 1497 N N . LEU A 1 185 ? -2.023 7.921 1.847 1.00 86.94 185 LEU A N 1
ATOM 1498 C CA . LEU A 1 185 ? -3.325 8.249 1.294 1.00 86.94 185 LEU A CA 1
ATOM 1499 C C . LEU A 1 185 ? -3.348 9.730 0.940 1.00 86.94 185 LEU A C 1
ATOM 1501 O O . LEU A 1 185 ? -3.310 10.576 1.830 1.00 86.94 185 LEU A O 1
ATOM 1505 N N . LEU A 1 186 ? -3.448 10.043 -0.351 1.00 82.62 186 LEU A N 1
ATOM 1506 C CA . LEU A 1 186 ? -3.678 11.402 -0.823 1.00 82.62 186 LEU A CA 1
ATOM 1507 C C . LEU A 1 186 ? -5.181 11.716 -0.784 1.00 82.62 186 LEU A C 1
ATOM 1509 O O . LEU A 1 186 ? -5.975 11.049 -1.450 1.00 82.62 186 LEU A O 1
ATOM 1513 N N . GLY A 1 187 ? -5.574 12.736 -0.023 1.00 86.31 187 GLY A N 1
ATOM 1514 C CA . GLY A 1 187 ? -6.971 13.106 0.215 1.00 86.31 187 GLY A CA 1
ATOM 1515 C C . GLY A 1 187 ? -7.412 12.804 1.646 1.00 86.31 187 GLY A C 1
ATOM 1516 O O . GLY A 1 187 ? -6.757 13.217 2.598 1.00 86.31 187 GLY A O 1
ATOM 1517 N N . SER A 1 188 ? -8.542 12.115 1.805 1.00 86.12 188 SER A N 1
ATOM 1518 C CA . SER A 1 188 ? -9.079 11.719 3.113 1.00 86.12 188 SER A CA 1
ATOM 1519 C C . SER A 1 188 ? -9.616 10.286 3.089 1.00 86.12 188 SER A C 1
ATOM 1521 O O . SER A 1 188 ? -9.883 9.736 2.026 1.00 86.12 188 SER A O 1
ATOM 1523 N N . LEU A 1 189 ? -9.860 9.685 4.259 1.00 81.50 189 LEU A N 1
ATOM 1524 C CA . LEU A 1 189 ? -10.473 8.346 4.356 1.00 81.50 189 LEU A CA 1
ATOM 1525 C C . LEU A 1 189 ? -11.869 8.245 3.705 1.00 81.50 189 LEU A C 1
ATOM 1527 O O . LEU A 1 189 ? -12.357 7.141 3.479 1.00 81.50 189 LEU A O 1
ATOM 1531 N N . GLN A 1 190 ? -12.526 9.377 3.442 1.00 78.56 190 GLN A N 1
ATOM 1532 C CA . GLN A 1 190 ? -13.857 9.446 2.825 1.00 78.56 190 GLN A CA 1
ATOM 1533 C C . GLN A 1 190 ? -13.788 9.764 1.325 1.00 78.56 190 GLN A C 1
ATOM 1535 O O . GLN A 1 190 ? -14.696 9.406 0.582 1.00 78.56 190 GLN A O 1
ATOM 1540 N N . ASP A 1 191 ? -12.710 10.419 0.898 1.00 81.00 191 ASP A N 1
ATOM 1541 C CA . ASP A 1 191 ? -12.460 10.881 -0.466 1.00 81.00 191 ASP A CA 1
ATOM 1542 C C . ASP A 1 191 ? -10.992 10.604 -0.803 1.00 81.00 191 ASP A C 1
ATOM 1544 O O . ASP A 1 191 ? -10.105 11.447 -0.614 1.00 81.00 191 ASP A O 1
ATOM 1548 N N . VAL A 1 192 ? -10.733 9.354 -1.190 1.00 81.44 192 VAL A N 1
ATOM 1549 C CA . VAL A 1 192 ? -9.399 8.882 -1.555 1.00 81.44 192 VAL A CA 1
ATOM 1550 C C . VAL A 1 192 ? -9.132 9.307 -2.990 1.00 81.44 192 VAL A C 1
ATOM 1552 O O . VAL A 1 192 ? -9.830 8.878 -3.903 1.00 81.44 192 VAL A O 1
ATOM 1555 N N . LYS A 1 193 ? -8.116 10.148 -3.186 1.00 81.62 193 LYS A N 1
ATOM 1556 C CA . LYS A 1 193 ? -7.702 10.598 -4.521 1.00 81.62 193 LYS A CA 1
ATOM 1557 C C . LYS A 1 193 ? -6.666 9.665 -5.121 1.00 81.62 193 LYS A C 1
ATOM 1559 O O . LYS A 1 193 ? -6.699 9.397 -6.315 1.00 81.62 193 LYS A O 1
ATOM 1564 N N . GLN A 1 194 ? -5.720 9.231 -4.292 1.00 77.50 194 GLN A N 1
ATOM 1565 C CA . GLN A 1 194 ? -4.634 8.356 -4.706 1.00 77.50 194 GLN A CA 1
ATOM 1566 C C . GLN A 1 194 ? -4.056 7.619 -3.500 1.00 77.50 194 GLN A C 1
ATOM 1568 O O . GLN A 1 194 ? -4.049 8.140 -2.381 1.00 77.50 194 GLN A O 1
ATOM 1573 N N . LEU A 1 195 ? -3.558 6.412 -3.742 1.00 76.50 195 LEU A N 1
ATOM 1574 C CA . LEU A 1 195 ? -2.857 5.599 -2.760 1.00 76.50 195 LEU A CA 1
ATOM 1575 C C . LEU A 1 195 ? -1.446 5.319 -3.255 1.00 76.50 195 LEU A C 1
ATOM 1577 O O . LEU A 1 195 ? -1.241 5.019 -4.429 1.00 76.50 195 LEU A O 1
ATOM 1581 N N . TYR A 1 196 ? -0.497 5.395 -2.333 1.00 73.69 196 TYR A N 1
ATOM 1582 C CA . TYR A 1 196 ? 0.892 5.040 -2.564 1.00 73.69 196 TYR A CA 1
ATOM 1583 C C . TYR A 1 196 ? 1.324 4.050 -1.491 1.00 73.69 196 TYR A C 1
ATOM 1585 O O . TYR A 1 196 ? 1.095 4.288 -0.307 1.00 73.69 196 TYR A O 1
ATOM 1593 N N . LEU A 1 197 ? 1.973 2.960 -1.882 1.00 75.94 197 LEU A N 1
ATOM 1594 C CA . LEU A 1 197 ? 2.706 2.113 -0.948 1.00 75.94 197 LEU A CA 1
ATOM 1595 C C . LEU A 1 197 ? 4.154 2.597 -0.925 1.00 75.94 197 LEU A C 1
ATOM 1597 O O . LEU A 1 197 ? 4.748 2.752 -1.984 1.00 75.94 197 LEU A O 1
ATOM 1601 N N . VAL A 1 198 ? 4.712 2.847 0.258 1.00 71.25 198 VAL A N 1
ATOM 1602 C CA . VAL A 1 198 ? 6.115 3.244 0.415 1.00 71.25 198 VAL A CA 1
ATOM 1603 C C . VAL A 1 198 ? 6.897 2.097 1.037 1.00 71.25 198 VAL A C 1
ATOM 1605 O O . VAL A 1 198 ? 6.594 1.666 2.149 1.00 71.25 198 VAL A O 1
ATOM 1608 N N . MET A 1 199 ? 7.932 1.644 0.328 1.00 67.44 199 MET A N 1
ATOM 1609 C CA . MET A 1 199 ? 8.887 0.627 0.777 1.00 67.44 199 MET A CA 1
ATOM 1610 C C . MET A 1 199 ? 10.317 1.152 0.601 1.00 67.44 199 MET A C 1
ATOM 1612 O O . MET A 1 199 ? 10.680 1.571 -0.498 1.00 67.44 199 MET A O 1
ATOM 1616 N N . ASP A 1 200 ? 11.112 1.146 1.676 1.00 59.00 200 ASP A N 1
ATOM 1617 C CA . ASP A 1 200 ? 12.527 1.562 1.704 1.00 59.00 200 ASP A CA 1
ATOM 1618 C C . ASP A 1 200 ? 12.843 2.898 0.972 1.00 59.00 200 ASP A C 1
ATOM 1620 O O . ASP A 1 200 ? 12.089 3.873 1.073 1.00 59.00 200 ASP A O 1
ATOM 1624 N N . GLU A 1 201 ? 14.002 3.000 0.298 1.00 48.88 201 GLU A N 1
ATOM 1625 C CA . GLU A 1 201 ? 14.507 4.197 -0.396 1.00 48.88 201 GLU A CA 1
ATOM 1626 C C . GLU A 1 201 ? 13.774 4.514 -1.711 1.00 48.88 201 GLU A C 1
ATOM 1628 O O . GLU A 1 201 ? 14.406 4.794 -2.717 1.00 48.88 201 GLU A O 1
ATOM 1633 N N . ILE A 1 202 ? 12.445 4.640 -1.670 1.00 45.50 202 ILE A N 1
ATOM 1634 C CA . ILE A 1 202 ? 11.594 5.090 -2.787 1.00 45.50 202 ILE A CA 1
ATOM 1635 C C . ILE A 1 202 ? 11.226 3.938 -3.726 1.00 45.50 202 ILE A C 1
ATOM 1637 O O . ILE A 1 202 ? 11.867 3.697 -4.745 1.00 45.50 202 ILE A O 1
ATOM 1641 N N . ARG A 1 203 ? 10.062 3.339 -3.478 1.00 46.97 203 ARG A N 1
ATOM 1642 C CA . ARG A 1 203 ? 9.143 3.027 -4.574 1.00 46.97 203 ARG A CA 1
ATOM 1643 C C . ARG A 1 203 ? 7.789 3.594 -4.227 1.00 46.97 203 ARG A C 1
ATOM 1645 O O . ARG A 1 203 ? 7.227 3.253 -3.199 1.00 46.97 203 ARG A O 1
ATOM 1652 N N . VAL A 1 204 ? 7.342 4.523 -5.060 1.00 39.72 204 VAL A N 1
ATOM 1653 C CA . VAL A 1 204 ? 5.993 5.077 -5.076 1.00 39.72 204 VAL A CA 1
ATOM 1654 C C . VAL A 1 204 ? 5.367 4.469 -6.322 1.00 39.72 204 VAL A C 1
ATOM 1656 O O . VAL A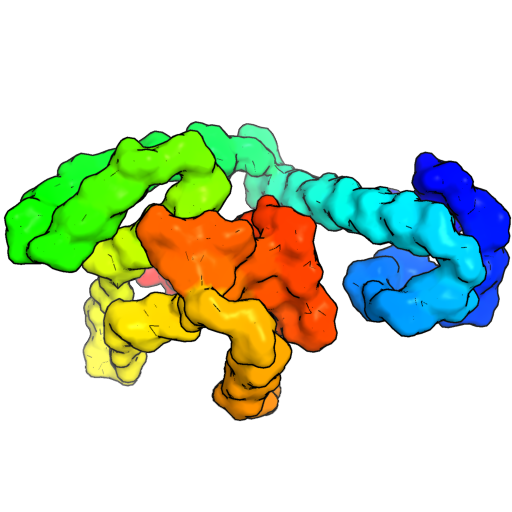 1 204 ? 5.550 4.988 -7.421 1.00 39.72 204 VAL A O 1
ATOM 1659 N N . THR A 1 205 ? 4.744 3.303 -6.192 1.00 46.28 205 THR A N 1
ATOM 1660 C CA . THR A 1 205 ? 3.940 2.751 -7.283 1.00 46.28 205 THR A CA 1
ATOM 1661 C C . THR A 1 205 ? 2.638 3.542 -7.344 1.00 46.28 205 THR A C 1
ATOM 1663 O O . THR A 1 205 ? 1.889 3.614 -6.370 1.00 46.28 205 THR A O 1
ATOM 1666 N N . GLU A 1 206 ? 2.393 4.215 -8.471 1.00 38.41 206 GLU A N 1
ATOM 1667 C CA . GLU A 1 206 ? 1.043 4.664 -8.804 1.00 38.41 206 GLU A CA 1
ATOM 1668 C C . GLU A 1 206 ? 0.244 3.425 -9.201 1.00 38.41 206 GLU A C 1
ATOM 1670 O O . GLU A 1 206 ? 0.584 2.753 -10.173 1.00 38.41 206 GLU A O 1
ATOM 1675 N N . GLY A 1 207 ? -0.788 3.113 -8.424 1.00 35.75 207 GLY A N 1
ATOM 1676 C CA . GLY A 1 207 ? -1.508 1.850 -8.534 1.00 35.75 207 GLY A CA 1
ATOM 1677 C C . GLY A 1 207 ? -1.216 0.971 -7.327 1.00 35.75 207 GLY A C 1
ATOM 1678 O O . GLY A 1 207 ? -0.070 0.743 -6.937 1.00 35.75 207 GLY A O 1
ATOM 1679 N N . VAL A 1 208 ? -2.290 0.528 -6.693 1.00 34.97 208 VAL A N 1
ATOM 1680 C CA . VAL A 1 208 ? -2.268 -0.243 -5.461 1.00 34.97 208 VAL A CA 1
ATOM 1681 C C . VAL A 1 208 ? -1.761 -1.660 -5.752 1.00 34.97 208 VAL A C 1
ATOM 1683 O O . VAL A 1 208 ? -2.538 -2.563 -6.027 1.00 34.97 208 VAL A O 1
ATOM 1686 N N . VAL A 1 209 ? -0.450 -1.882 -5.640 1.00 33.16 209 VAL A N 1
ATOM 1687 C CA . VAL A 1 209 ? 0.088 -3.219 -5.338 1.00 33.16 209 VAL A CA 1
ATOM 1688 C C . VAL A 1 209 ? 0.059 -3.345 -3.818 1.00 33.16 209 VAL A C 1
ATOM 1690 O O . VAL A 1 209 ? 0.998 -2.955 -3.131 1.00 33.16 209 VAL A O 1
ATOM 1693 N N . LEU A 1 210 ? -1.065 -3.801 -3.256 1.00 32.31 210 LEU A N 1
ATOM 1694 C CA . LEU A 1 210 ? -1.241 -3.914 -1.798 1.00 32.31 210 LEU A CA 1
ATOM 1695 C C . LEU A 1 210 ? -0.615 -5.191 -1.198 1.00 32.31 210 LEU A C 1
ATOM 1697 O O . LEU A 1 210 ? -0.902 -5.516 -0.050 1.00 32.31 210 LEU A O 1
ATOM 1701 N N . PHE A 1 211 ? 0.278 -5.891 -1.909 1.00 34.81 211 PHE A N 1
ATOM 1702 C CA . PHE A 1 211 ? 0.960 -7.085 -1.386 1.00 34.81 211 PHE A CA 1
ATOM 1703 C C . PHE A 1 211 ? 2.439 -7.172 -1.759 1.00 34.81 211 PHE A C 1
ATOM 1705 O O . PHE A 1 211 ? 2.859 -8.145 -2.358 1.00 34.81 211 PHE A O 1
ATOM 1712 N N . ASP A 1 212 ? 3.261 -6.224 -1.313 1.00 35.94 212 ASP A N 1
ATOM 1713 C CA . ASP A 1 212 ? 4.726 -6.380 -1.358 1.00 35.94 212 ASP A CA 1
ATOM 1714 C C . ASP A 1 212 ? 5.352 -6.270 0.048 1.00 35.94 212 ASP A C 1
ATOM 1716 O O . ASP A 1 212 ? 6.207 -5.446 0.344 1.00 35.94 212 ASP A O 1
ATOM 1720 N N . VAL A 1 213 ? 4.864 -7.082 0.995 1.00 34.41 213 VAL A N 1
ATOM 1721 C CA . VAL A 1 213 ? 5.375 -7.097 2.389 1.00 34.41 213 VAL A CA 1
ATOM 1722 C C . VAL A 1 213 ? 6.210 -8.352 2.692 1.00 34.41 213 VAL A C 1
ATOM 1724 O O . VAL A 1 213 ? 6.579 -8.597 3.838 1.00 34.41 213 VAL A O 1
ATOM 1727 N N . ALA A 1 214 ? 6.573 -9.154 1.686 1.00 27.89 214 ALA A N 1
ATOM 1728 C CA . ALA A 1 214 ? 7.308 -10.401 1.922 1.00 27.89 214 ALA A CA 1
ATOM 1729 C C . ALA A 1 214 ? 8.791 -10.387 1.505 1.00 27.89 214 ALA A C 1
ATOM 1731 O O . ALA A 1 214 ? 9.566 -11.086 2.158 1.00 27.89 214 ALA A O 1
ATOM 1732 N N . HIS A 1 215 ? 9.227 -9.602 0.507 1.00 32.41 215 HIS A N 1
ATOM 1733 C CA . HIS A 1 215 ? 10.521 -9.889 -0.142 1.00 32.41 215 HIS A CA 1
ATOM 1734 C C . HIS A 1 215 ? 11.710 -8.956 0.154 1.00 32.41 215 HIS A C 1
ATOM 1736 O O . HIS A 1 215 ? 12.846 -9.326 -0.134 1.00 32.41 215 HIS A O 1
ATOM 1742 N N . ASN A 1 216 ? 11.533 -7.813 0.830 1.00 33.09 216 ASN A N 1
ATOM 1743 C CA . ASN A 1 216 ? 12.689 -6.975 1.219 1.00 33.09 216 ASN A CA 1
ATOM 1744 C C . ASN A 1 216 ? 13.411 -7.442 2.495 1.00 33.09 216 ASN A C 1
ATOM 1746 O O . ASN A 1 216 ? 14.447 -6.894 2.882 1.00 33.09 216 ASN A O 1
ATOM 1750 N N . PHE A 1 217 ? 12.930 -8.504 3.142 1.00 32.75 217 PHE A N 1
ATOM 1751 C CA . PHE A 1 217 ? 13.665 -9.135 4.227 1.00 32.75 217 PHE A CA 1
ATOM 1752 C C . PHE A 1 217 ? 14.657 -10.146 3.652 1.00 32.75 217 PHE A C 1
ATOM 1754 O O . PHE A 1 217 ? 14.340 -11.319 3.485 1.00 32.75 217 PHE A O 1
ATOM 1761 N N . GLY A 1 218 ? 15.904 -9.708 3.454 1.00 26.59 218 GLY A N 1
ATOM 1762 C CA . GLY A 1 218 ? 17.089 -10.565 3.306 1.00 26.59 218 GLY A CA 1
ATOM 1763 C C . GLY A 1 218 ? 17.390 -11.398 4.563 1.00 26.59 218 GLY A C 1
ATOM 1764 O O . GLY A 1 218 ? 18.518 -11.441 5.057 1.00 26.59 218 GLY A O 1
ATOM 1765 N N . VAL A 1 219 ? 16.375 -12.052 5.122 1.00 28.80 219 VAL A N 1
ATOM 1766 C CA . VAL A 1 219 ? 16.476 -12.964 6.249 1.00 28.80 219 VAL A CA 1
ATOM 1767 C C . VAL A 1 219 ? 16.680 -14.352 5.663 1.00 28.80 219 VAL A C 1
ATOM 1769 O O . VAL A 1 219 ? 15.749 -15.006 5.201 1.00 28.80 219 VAL A O 1
ATOM 1772 N N . ARG A 1 220 ? 17.936 -14.808 5.692 1.00 25.75 220 ARG A N 1
ATOM 1773 C CA . ARG A 1 220 ? 18.300 -16.212 5.467 1.00 25.75 220 ARG A CA 1
ATOM 1774 C C . ARG A 1 220 ? 17.295 -17.137 6.167 1.00 25.75 220 ARG A C 1
ATOM 1776 O O . ARG A 1 220 ? 17.014 -16.965 7.355 1.00 25.75 220 ARG A O 1
ATOM 1783 N N . VAL A 1 221 ? 16.849 -18.158 5.434 1.00 32.19 221 VAL A N 1
ATOM 1784 C CA . VAL A 1 221 ? 15.892 -19.217 5.820 1.00 32.19 221 VAL A CA 1
ATOM 1785 C C . VAL A 1 221 ? 16.203 -19.881 7.180 1.00 32.19 221 VAL A C 1
ATOM 1787 O O . VAL A 1 221 ? 15.316 -20.440 7.823 1.00 32.19 221 VAL A O 1
ATOM 1790 N N . ASP A 1 222 ? 17.420 -19.735 7.706 1.00 27.67 222 ASP A N 1
ATOM 1791 C CA . ASP A 1 222 ? 17.811 -20.247 9.023 1.00 27.67 222 ASP A CA 1
ATOM 1792 C C . ASP A 1 222 ? 17.280 -19.444 10.227 1.00 27.67 222 ASP A C 1
ATOM 1794 O O . ASP A 1 222 ? 17.226 -19.979 11.336 1.00 27.67 222 ASP A O 1
ATOM 1798 N N . GLN 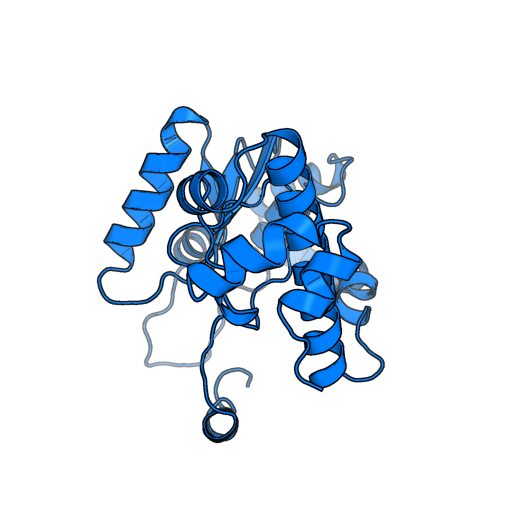A 1 223 ? 16.832 -18.193 10.053 1.00 30.47 223 GLN A N 1
ATOM 1799 C CA . GLN A 1 223 ? 16.300 -17.384 11.166 1.00 30.47 223 GLN A CA 1
ATOM 1800 C C . GLN A 1 223 ? 14.773 -17.464 11.334 1.00 30.47 223 GLN A C 1
ATOM 1802 O O . GLN A 1 223 ? 14.252 -17.104 12.394 1.00 30.47 223 GLN A O 1
ATOM 1807 N N . ALA A 1 224 ? 14.050 -18.045 10.369 1.00 30.84 224 ALA A N 1
ATOM 1808 C CA . ALA A 1 224 ? 12.598 -18.244 10.450 1.00 30.84 224 ALA A CA 1
ATOM 1809 C C . ALA A 1 224 ? 12.173 -19.198 11.589 1.00 30.84 224 ALA A C 1
ATOM 1811 O O . ALA A 1 224 ? 11.027 -19.172 12.040 1.00 30.84 224 ALA A O 1
ATOM 1812 N N . LYS A 1 225 ? 13.100 -19.997 12.141 1.00 27.77 225 LYS A N 1
ATOM 1813 C CA . LYS A 1 225 ? 12.830 -20.845 13.317 1.00 27.77 225 LYS A CA 1
ATOM 1814 C C . LYS A 1 225 ? 12.672 -20.055 14.624 1.00 27.77 225 LYS A C 1
ATOM 1816 O O . LYS A 1 225 ? 12.037 -20.565 15.545 1.00 27.77 225 LYS A O 1
ATOM 1821 N N . ASN A 1 226 ? 13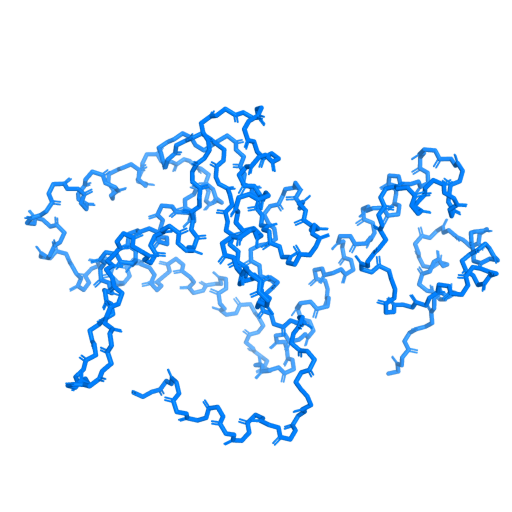.154 -18.810 14.689 1.00 26.59 226 ASN A N 1
ATOM 1822 C CA . ASN A 1 226 ? 13.052 -17.960 15.883 1.00 26.59 226 ASN A CA 1
ATOM 1823 C C . ASN A 1 226 ? 11.889 -16.952 15.840 1.00 26.59 226 ASN A C 1
ATOM 1825 O O . ASN A 1 226 ? 11.575 -16.344 16.860 1.00 26.59 226 ASN A O 1
ATOM 1829 N N . ALA A 1 227 ? 11.177 -16.828 14.713 1.00 27.11 227 ALA A N 1
ATOM 1830 C CA . ALA A 1 227 ? 9.986 -15.979 14.587 1.00 27.11 227 ALA A CA 1
ATOM 1831 C C . ALA A 1 227 ? 8.692 -16.632 15.128 1.00 27.11 227 ALA A C 1
ATOM 1833 O O . ALA A 1 227 ? 7.602 -16.082 14.993 1.00 27.11 227 ALA A O 1
ATOM 1834 N N . ARG A 1 228 ? 8.797 -17.782 15.813 1.00 25.02 228 ARG A N 1
ATOM 1835 C CA . ARG A 1 228 ? 7.673 -18.479 16.473 1.00 25.02 228 ARG A CA 1
ATOM 1836 C C . ARG A 1 228 ? 7.058 -17.734 17.671 1.00 25.02 228 ARG A C 1
ATOM 1838 O O . ARG A 1 228 ? 6.150 -18.267 18.297 1.00 25.02 228 ARG A O 1
ATOM 1845 N N . ALA A 1 229 ? 7.519 -16.525 17.992 1.00 27.58 229 ALA A N 1
ATOM 1846 C CA . ALA A 1 229 ? 7.086 -15.781 19.177 1.00 27.58 229 ALA A CA 1
ATOM 1847 C C . ALA A 1 229 ? 6.175 -14.569 18.899 1.00 27.58 229 ALA A C 1
ATOM 1849 O O . ALA A 1 229 ? 5.768 -13.913 19.853 1.00 27.58 229 ALA A O 1
ATOM 1850 N N . PHE A 1 230 ? 5.852 -14.249 17.640 1.00 26.52 230 PHE A N 1
ATOM 1851 C CA . PHE A 1 230 ? 5.075 -13.037 17.319 1.00 26.52 230 PHE A CA 1
ATOM 1852 C C . PHE A 1 230 ? 3.599 -13.272 16.982 1.00 26.52 230 PHE A C 1
ATOM 1854 O O . PHE A 1 230 ? 2.840 -12.311 16.905 1.00 26.52 230 PHE A O 1
ATOM 1861 N N . PHE A 1 231 ? 3.168 -14.530 16.890 1.00 26.88 231 PHE A N 1
ATOM 1862 C CA . PHE A 1 231 ? 1.757 -14.890 16.749 1.00 26.88 231 PHE A CA 1
ATOM 1863 C C . PHE A 1 231 ? 1.395 -16.029 17.710 1.00 26.88 231 PHE A C 1
ATOM 1865 O O . PHE A 1 231 ? 1.198 -17.166 17.291 1.00 26.88 231 PHE A O 1
ATOM 1872 N N . TYR A 1 232 ? 1.345 -15.703 19.004 1.00 27.58 232 TYR A N 1
ATOM 1873 C CA . TYR A 1 232 ? 0.559 -16.394 20.034 1.00 27.58 232 TYR A CA 1
ATOM 1874 C C . TYR A 1 232 ? 0.053 -15.375 21.057 1.00 27.58 232 TYR A C 1
ATOM 1876 O O . TYR A 1 232 ? 0.849 -14.494 21.455 1.00 27.58 232 TYR A O 1
#

Organism: NCBI:txid40085

Sequence (232 aa):
MEESIEDLLTRWGMPADVVTFKNNGIEVCHLNNLSDDNLKELCSHMGTRINLKKCLSEYNDAQIDEDFKNLYPGKEKEFENKWQKFFYKLIELKKSEIRTDDCKEKLLTSLSSMTDDEHKIPSQLSLMIHLVPPKGRSSQKKKFSIQECMDSLIIIVENPGDLTKTIEDQKIKAKKFPVQPYIILLGSLQDVKQLYLVMDEIRVTEGVVLFDVAHNFGVRVDQAKNARAFFY

pLDDT: mean 74.1, std 18.86, range [25.02, 94.06]

InterPro domains:
  IPR013761 Sterile alpha motif/pointed domain superfamily [G3DSA:1.10.150.50] (1-68)

Radius of gyration: 20.73 Å; chains: 1; bounding box: 50×43×60 Å

Foldseek 3Di:
DQDWPCNLCVVLVRNVLSVLCVVVVHTPVCLVVQDPVNLCSSPVDPVVSVSSVVSSVVVVLVVLLVVCCVVPPPCSCVCVVCVVVVLVVLCVVCVVVQVVDPVSVVLVVLLVPDPDPVLSVLSSVLSCCVSCPPDDPDPDDDGDDSVNVNVLAEAEDADPVCVVVSVVVQVVVCPPHFRQWHKYFHRDSNDGPFIFIDGGPDDGDGDDPVDPRPPPPPDPPVCVVVVPPPPD